Protein AF-A0A5S6QR54-F1 (afdb_monomer)

Organism: Trichuris muris (NCBI:txid70415)

Secondary structure (DSSP, 8-state):
---GGGG---EEE--TT-TTS-EEEEETTEEEEES---------------------S--HHHHHHHHHHHHHHHS----TTTT-PPPHHHHHHHHHHHHH-EE-SSSEEE---BSSSS--BPP-HHHHHHHHHHHHHHHHHSHHHHHHHHHHHHHHHHTTSEEEPPHHHHH-PPTBS--B--EEEEEETTEEEEEEEEE-TT--BTTB-HHHHB------PPPHHHHHHHHHHSS-------TTHHHHSEEPGGGGGGGEEEE--TT--SPPEEEEE-BPPTT-TTHHHHHHHHHHHHHHTS-TTHHHHHHHHHHHHHHHHHS---------TTSHHHHHHHHHHHHHHHHHHTBPPPP-

Nearest PDB structures (foldseek):
  7dbn-assembly2_C  TM=5.854E-01  e=1.310E-06  Human immunodeficiency virus 1
  7sr6-assembly1_A  TM=5.544E-01  e=6.681E-06  Homo sapiens
  6kdj-assembly2_C  TM=5.695E-01  e=8.432E-06  Human immunodeficiency virus 1
  7p15-assembly1_A  TM=6.088E-01  e=5.120E-05  Human immunodeficiency virus type 1 BH10
  8stt-assembly1_A  TM=5.561E-01  e=1.029E-04  Human immunodeficiency virus type 1 BH10

Mean predicted aligned error: 16.12 Å

pLDDT: mean 73.64, std 22.91, range [25.19, 97.94]

Structure (mmCIF, N/CA/C/O backbone):
data_AF-A0A5S6QR54-F1
#
_entry.id   AF-A0A5S6QR54-F1
#
loop_
_atom_site.group_PDB
_atom_site.id
_atom_site.type_symbol
_atom_site.label_atom_id
_atom_site.label_alt_id
_atom_site.label_comp_id
_atom_site.label_asym_id
_atom_site.label_entity_id
_atom_site.label_seq_id
_atom_site.pdbx_PDB_ins_code
_atom_site.Cartn_x
_atom_site.Cartn_y
_atom_site.Cartn_z
_atom_site.occupancy
_atom_site.B_iso_or_equiv
_atom_site.auth_seq_id
_atom_site.auth_comp_id
_atom_site.auth_asym_id
_atom_site.auth_atom_id
_atom_site.pdbx_PDB_model_num
ATOM 1 N N . MET A 1 1 ? 27.984 4.929 -46.258 1.00 44.59 1 MET A N 1
ATOM 2 C CA . MET A 1 1 ? 27.347 5.350 -47.524 1.00 44.59 1 MET A CA 1
ATOM 3 C C . MET A 1 1 ? 26.796 6.748 -47.331 1.00 44.59 1 MET A C 1
ATOM 5 O O . MET A 1 1 ? 25.862 6.910 -46.558 1.00 44.59 1 MET A O 1
ATOM 9 N N . ASP A 1 2 ? 27.411 7.745 -47.958 1.00 47.16 2 ASP A N 1
ATOM 10 C CA . ASP A 1 2 ? 26.950 9.131 -47.888 1.00 47.16 2 ASP A CA 1
ATOM 11 C C . ASP A 1 2 ? 25.888 9.322 -48.978 1.00 47.16 2 ASP A C 1
ATOM 13 O O . ASP A 1 2 ? 26.200 9.201 -50.162 1.00 47.16 2 ASP A O 1
ATOM 17 N N . TYR A 1 3 ? 24.617 9.481 -48.601 1.00 63.03 3 TYR A N 1
ATOM 18 C CA . TYR A 1 3 ? 23.517 9.625 -49.560 1.00 63.03 3 TYR A CA 1
ATOM 19 C C . TYR A 1 3 ? 23.396 11.108 -49.930 1.00 63.03 3 TYR A C 1
ATOM 21 O O . TYR A 1 3 ? 22.927 11.888 -49.103 1.00 63.03 3 TYR A O 1
ATOM 29 N N . PRO A 1 4 ? 23.786 11.552 -51.139 1.00 69.31 4 PRO A N 1
ATOM 30 C CA . PRO A 1 4 ? 23.924 12.983 -51.430 1.00 69.31 4 PRO A CA 1
ATOM 31 C C . PRO A 1 4 ? 22.610 13.757 -51.287 1.00 69.31 4 PRO A C 1
ATOM 33 O O . PRO A 1 4 ? 22.609 14.926 -50.911 1.00 69.31 4 PRO A O 1
ATOM 36 N N . ALA A 1 5 ? 21.476 13.091 -51.523 1.00 70.00 5 ALA A N 1
ATOM 37 C CA . ALA A 1 5 ? 20.164 13.704 -51.364 1.00 70.00 5 ALA A CA 1
ATOM 38 C C . ALA A 1 5 ? 19.773 13.928 -49.890 1.00 70.00 5 ALA A C 1
ATOM 40 O O . ALA A 1 5 ? 18.931 14.779 -49.627 1.00 70.00 5 ALA A O 1
ATOM 41 N N . ALA A 1 6 ? 20.400 13.235 -48.929 1.00 60.47 6 ALA A N 1
ATOM 42 C CA . ALA A 1 6 ? 20.209 13.478 -47.495 1.00 60.47 6 ALA A CA 1
ATOM 43 C C . ALA A 1 6 ? 20.776 14.841 -47.056 1.00 60.47 6 ALA A C 1
ATOM 45 O O . ALA A 1 6 ? 20.267 15.442 -46.113 1.00 60.47 6 ALA A O 1
ATOM 46 N N . HIS A 1 7 ? 21.782 15.345 -47.779 1.00 63.91 7 HIS A N 1
ATOM 47 C CA . HIS A 1 7 ? 22.424 16.643 -47.541 1.00 63.91 7 HIS A CA 1
ATOM 48 C C . HIS A 1 7 ? 21.893 17.749 -48.457 1.00 63.91 7 HIS A C 1
ATOM 50 O O . HIS A 1 7 ? 22.466 18.838 -48.515 1.00 63.91 7 HIS A O 1
ATOM 56 N N . ALA A 1 8 ? 20.809 17.483 -49.195 1.00 79.31 8 ALA A N 1
ATOM 57 C CA . ALA A 1 8 ? 20.189 18.477 -50.054 1.00 79.31 8 ALA A CA 1
ATOM 58 C C . ALA A 1 8 ? 19.693 19.661 -49.214 1.00 79.31 8 ALA A C 1
ATOM 60 O O . ALA A 1 8 ? 18.915 19.502 -48.273 1.00 79.31 8 ALA A O 1
ATOM 61 N N . VAL A 1 9 ? 20.142 20.859 -49.575 1.00 81.25 9 VAL A N 1
ATOM 62 C CA . VAL A 1 9 ? 19.702 22.104 -48.951 1.00 81.25 9 VAL A CA 1
ATOM 63 C C . VAL A 1 9 ? 18.529 22.654 -49.751 1.00 81.25 9 VAL A C 1
ATOM 65 O O . VAL A 1 9 ? 18.707 23.108 -50.878 1.00 81.25 9 VAL A O 1
ATOM 68 N N . PHE A 1 10 ? 17.332 22.605 -49.174 1.00 84.00 10 PHE A N 1
ATOM 69 C CA . PHE A 1 10 ? 16.113 23.139 -49.787 1.00 84.00 10 PHE A CA 1
ATOM 70 C C . PHE A 1 10 ? 15.956 24.641 -49.563 1.00 84.00 10 PHE A C 1
ATOM 72 O O . PHE A 1 10 ? 15.509 25.357 -50.453 1.00 84.00 10 PHE A O 1
ATOM 79 N N . GLU A 1 11 ? 16.333 25.130 -48.384 1.00 84.44 11 GLU A N 1
ATOM 80 C CA . GLU A 1 11 ? 16.244 26.546 -48.031 1.00 84.44 11 GLU A CA 1
ATOM 81 C C . GLU A 1 11 ? 17.371 26.905 -47.058 1.00 84.44 11 GLU A C 1
ATOM 83 O O . GLU A 1 11 ? 17.774 26.086 -46.234 1.00 84.44 11 GLU A O 1
ATOM 88 N N . SER A 1 12 ? 17.887 28.131 -47.132 1.00 82.31 12 SER A N 1
ATOM 89 C CA . SER A 1 12 ? 18.864 28.654 -46.175 1.00 82.31 12 SER A CA 1
ATOM 90 C C . SER A 1 12 ? 18.432 30.040 -45.719 1.00 82.31 12 SER A C 1
ATOM 92 O O . SER A 1 12 ? 18.217 30.926 -46.543 1.00 82.31 12 SER A O 1
ATOM 94 N N . LYS A 1 13 ? 18.352 30.243 -44.402 1.00 80.31 13 LYS A N 1
ATOM 95 C CA . LYS A 1 13 ? 18.069 31.533 -43.766 1.00 80.31 13 LYS A CA 1
ATOM 96 C C . LYS A 1 13 ? 19.255 31.960 -42.917 1.00 80.31 13 LYS A C 1
ATOM 98 O O . LYS A 1 13 ? 19.728 31.209 -42.067 1.00 80.31 13 LYS A O 1
ATOM 103 N N . SER A 1 14 ? 19.717 33.181 -43.132 1.00 77.56 14 SER A N 1
ATOM 104 C CA . SER A 1 14 ? 20.786 33.808 -42.359 1.00 77.56 14 SER A CA 1
ATOM 105 C C . SER A 1 14 ? 20.482 35.285 -42.170 1.00 77.56 14 SER A C 1
ATOM 107 O O . SER A 1 14 ? 19.850 35.893 -43.035 1.00 77.56 14 SER A O 1
ATOM 109 N N . GLU A 1 15 ? 20.941 35.878 -41.070 1.00 67.44 15 GLU A N 1
ATOM 110 C CA . GLU A 1 15 ? 20.929 37.334 -40.943 1.00 67.44 15 GLU A CA 1
ATOM 111 C C . GLU A 1 15 ? 21.950 37.932 -41.919 1.00 67.44 15 GLU A C 1
ATOM 113 O O . GLU A 1 15 ? 23.131 37.594 -41.909 1.00 67.44 15 GLU A O 1
ATOM 118 N N . TRP A 1 16 ? 21.475 38.809 -42.803 1.00 55.75 16 TRP A N 1
ATOM 119 C CA . TRP A 1 16 ? 22.186 39.316 -43.984 1.00 55.75 16 TRP A CA 1
ATOM 120 C C . TRP A 1 16 ? 23.374 40.254 -43.694 1.00 55.75 16 TRP A C 1
ATOM 122 O O . TRP A 1 16 ? 23.869 40.897 -44.616 1.00 55.75 16 TRP A O 1
ATOM 132 N N . GLN A 1 17 ? 23.832 40.367 -42.444 1.00 57.03 17 GLN A N 1
ATOM 133 C CA . GLN A 1 17 ? 24.804 41.393 -42.041 1.00 57.03 17 GLN A CA 1
ATOM 134 C C . GLN A 1 17 ? 26.160 40.863 -41.555 1.00 57.03 17 GLN A C 1
ATOM 136 O O . GLN A 1 17 ? 27.105 41.645 -41.513 1.00 57.03 17 GLN A O 1
ATOM 141 N N . ASP A 1 18 ? 26.316 39.568 -41.258 1.00 58.62 18 ASP A N 1
ATOM 142 C CA . ASP A 1 18 ? 27.606 39.038 -40.794 1.00 58.62 18 ASP A CA 1
ATOM 143 C C . ASP A 1 18 ? 27.898 37.644 -41.371 1.00 58.62 18 ASP A C 1
ATOM 145 O O . ASP A 1 18 ? 27.177 36.677 -41.113 1.00 58.62 18 ASP A O 1
ATOM 149 N N . GLY A 1 19 ? 28.984 37.518 -42.143 1.00 59.81 19 GLY A N 1
ATOM 150 C CA . GLY A 1 19 ? 29.406 36.270 -42.797 1.00 59.81 19 GLY A CA 1
ATOM 151 C C . GLY A 1 19 ? 29.827 35.156 -41.828 1.00 59.81 19 GLY A C 1
ATOM 152 O O . GLY A 1 19 ? 30.115 34.040 -42.262 1.00 59.81 19 GLY A O 1
ATOM 153 N N . ARG A 1 20 ? 29.868 35.444 -40.520 1.00 63.03 20 ARG A N 1
ATOM 154 C CA . ARG A 1 20 ? 30.145 34.483 -39.440 1.00 63.03 20 ARG A CA 1
ATOM 155 C C . ARG A 1 20 ? 28.931 34.160 -38.565 1.00 63.03 20 ARG A C 1
ATOM 157 O O . ARG A 1 20 ? 29.093 33.487 -37.550 1.00 63.03 20 ARG A O 1
ATOM 164 N N . SER A 1 21 ? 27.735 34.611 -38.934 1.00 63.19 21 SER A N 1
ATOM 165 C CA . SER A 1 21 ? 26.511 34.304 -38.190 1.00 63.19 21 SER A CA 1
ATOM 166 C C . SER A 1 21 ? 26.037 32.856 -38.426 1.00 63.19 21 SER A C 1
ATOM 168 O O . SER A 1 21 ? 26.239 32.298 -39.513 1.00 63.19 21 SER A O 1
ATOM 170 N N . PRO A 1 22 ? 25.431 32.198 -37.417 1.00 74.56 22 PRO A N 1
ATOM 171 C CA . PRO A 1 22 ? 24.806 30.895 -37.601 1.00 74.56 22 PRO A CA 1
ATOM 172 C C . PRO A 1 22 ? 23.650 30.981 -38.601 1.00 74.56 22 PRO A C 1
ATOM 174 O O . PRO A 1 22 ? 22.862 31.925 -38.591 1.00 74.56 22 PRO A O 1
ATOM 177 N N . ARG A 1 23 ? 23.546 29.974 -39.470 1.00 75.25 23 ARG A N 1
ATOM 178 C CA . ARG A 1 23 ? 22.551 29.903 -40.543 1.00 75.25 23 ARG A CA 1
ATOM 179 C C . ARG A 1 23 ? 21.633 28.714 -40.324 1.00 75.25 23 ARG A C 1
ATOM 181 O O . ARG A 1 23 ? 22.097 27.637 -39.967 1.00 75.25 23 ARG A O 1
ATOM 188 N N . ALA A 1 24 ? 20.341 28.893 -40.547 1.00 79.62 24 ALA A N 1
ATOM 189 C CA . ALA A 1 24 ? 19.380 27.800 -40.551 1.00 79.62 24 ALA A CA 1
ATOM 190 C C . ALA A 1 24 ? 19.263 27.232 -41.970 1.00 79.62 24 ALA A C 1
ATOM 192 O O . ALA A 1 24 ? 19.083 27.981 -42.925 1.00 79.62 24 ALA A O 1
ATOM 193 N N . ILE A 1 25 ? 19.358 25.916 -42.102 1.00 84.81 25 ILE A N 1
ATOM 194 C CA . ILE A 1 25 ? 19.361 25.170 -43.356 1.00 84.81 25 ILE A CA 1
ATOM 195 C C . ILE A 1 25 ? 18.227 24.145 -43.297 1.00 84.81 25 ILE A C 1
ATOM 197 O O . ILE A 1 25 ? 18.160 23.345 -42.367 1.00 84.81 25 ILE A O 1
ATOM 201 N N . LEU A 1 26 ? 17.329 24.168 -44.274 1.00 76.00 26 LEU A N 1
ATOM 202 C CA . LEU A 1 26 ? 16.260 23.189 -44.434 1.00 76.00 26 LEU A CA 1
ATOM 203 C C . LEU A 1 26 ? 16.756 22.013 -45.279 1.00 76.00 26 LEU A C 1
ATOM 205 O O . LEU A 1 26 ? 17.215 22.207 -46.402 1.00 76.00 26 LEU A O 1
ATOM 209 N N . THR A 1 27 ? 16.620 20.804 -44.744 1.00 82.94 27 THR A N 1
ATOM 210 C CA . THR A 1 27 ? 16.979 19.527 -45.387 1.00 82.94 27 THR A CA 1
ATOM 211 C C . THR A 1 27 ? 15.734 18.631 -45.510 1.00 82.94 27 THR A C 1
ATOM 213 O O . THR A 1 27 ? 14.699 18.970 -44.921 1.00 82.94 27 THR A O 1
ATOM 216 N N . PRO A 1 28 ? 15.787 17.464 -46.188 1.00 75.19 28 PRO A N 1
ATOM 217 C CA . PRO A 1 28 ? 14.683 16.493 -46.181 1.00 75.19 28 PRO A CA 1
ATOM 218 C C . PRO A 1 28 ? 14.238 16.044 -44.782 1.00 75.19 28 PRO A C 1
ATOM 220 O O . PRO A 1 28 ? 13.105 15.600 -44.615 1.00 75.19 28 PRO A O 1
ATOM 223 N N . PHE A 1 29 ? 15.106 16.189 -43.776 1.00 72.94 29 PHE A N 1
ATOM 224 C CA . PHE A 1 29 ? 14.836 15.843 -42.379 1.00 72.94 29 PHE A CA 1
ATOM 225 C C . PHE A 1 29 ? 14.395 17.043 -41.522 1.00 72.94 29 PHE A C 1
ATOM 227 O O . PHE A 1 29 ? 14.170 16.893 -40.323 1.00 72.94 29 PHE A O 1
ATOM 234 N N . GLY A 1 30 ? 14.246 18.232 -42.119 1.00 73.62 30 GLY A N 1
ATOM 235 C CA . GLY A 1 30 ? 13.815 19.457 -41.443 1.00 73.62 30 GLY A CA 1
ATOM 236 C C . GLY A 1 30 ? 14.917 20.510 -41.282 1.00 73.62 30 GLY A C 1
ATOM 237 O O . GLY A 1 30 ? 15.968 20.453 -41.926 1.00 73.62 30 GLY A O 1
ATOM 238 N N . TRP A 1 31 ? 14.639 21.519 -40.451 1.00 78.94 31 TRP A N 1
ATOM 239 C CA . TRP A 1 31 ? 15.525 22.664 -40.210 1.00 78.94 31 TRP A CA 1
ATOM 240 C C . TRP A 1 31 ? 16.689 22.307 -39.275 1.00 78.94 31 TRP A C 1
ATOM 242 O O . TRP A 1 31 ? 16.473 21.801 -38.178 1.00 78.94 31 TRP A O 1
ATOM 252 N N . SER A 1 32 ? 17.912 22.641 -39.687 1.00 69.31 32 SER A N 1
ATOM 253 C CA . SER A 1 32 ? 19.164 22.462 -38.940 1.00 69.31 32 SER A CA 1
ATOM 254 C C . SER A 1 32 ? 19.935 23.780 -38.866 1.00 69.31 32 SER A C 1
ATOM 256 O O . SER A 1 32 ? 19.999 24.505 -39.852 1.00 69.31 32 SER A O 1
ATOM 258 N N . ILE A 1 33 ? 20.532 24.118 -37.720 1.00 73.94 33 ILE A N 1
ATOM 259 C CA . ILE A 1 33 ? 21.312 25.359 -37.558 1.00 73.94 33 ILE A CA 1
ATOM 260 C C . ILE A 1 33 ? 22.803 25.038 -37.655 1.00 73.94 33 ILE A C 1
ATOM 262 O O . ILE A 1 33 ? 23.313 24.207 -36.909 1.00 73.94 33 ILE A O 1
ATOM 266 N N . VAL A 1 34 ? 23.505 25.718 -38.559 1.00 74.56 34 VAL A N 1
ATOM 267 C CA . VAL A 1 34 ? 24.920 25.507 -38.860 1.00 74.56 34 VAL A CA 1
ATOM 268 C C . VAL A 1 34 ? 25.653 26.843 -38.838 1.00 74.56 34 VAL A C 1
ATOM 270 O O . VAL A 1 34 ? 25.334 27.762 -39.590 1.00 74.56 34 VAL A O 1
ATOM 273 N N . GLY A 1 35 ? 26.676 26.952 -37.997 1.00 73.56 35 GLY A N 1
ATOM 274 C CA . GLY A 1 35 ? 27.614 28.065 -38.042 1.00 73.56 35 GLY A CA 1
ATOM 275 C C . GLY A 1 35 ? 28.395 28.264 -36.747 1.00 73.56 35 GLY A C 1
ATOM 276 O O . GLY A 1 35 ? 28.238 27.493 -35.797 1.00 73.56 35 GLY A O 1
ATOM 277 N N . PRO A 1 36 ? 29.273 29.276 -36.717 1.00 65.00 36 PRO A N 1
ATOM 278 C CA . PRO A 1 36 ? 30.122 29.559 -35.571 1.00 65.00 36 PRO A CA 1
ATOM 279 C C . PRO A 1 36 ? 29.281 29.978 -34.361 1.00 65.00 36 PRO A C 1
ATOM 281 O O . PRO A 1 36 ? 28.496 30.922 -34.430 1.00 65.00 36 PRO A O 1
ATOM 284 N N . LEU A 1 37 ? 29.471 29.309 -33.225 1.00 56.66 37 LEU A N 1
ATOM 285 C CA . LEU A 1 37 ? 28.966 29.796 -31.944 1.00 56.66 37 LEU A CA 1
ATOM 286 C C . LEU A 1 37 ? 29.924 30.882 -31.442 1.00 56.66 37 LEU A C 1
ATOM 288 O O . LEU A 1 37 ? 31.074 30.591 -31.108 1.00 56.66 37 LEU A O 1
ATOM 292 N N . SER A 1 38 ? 29.469 32.133 -31.377 1.00 54.88 38 SER A N 1
ATOM 293 C CA . SER A 1 38 ? 30.226 33.208 -30.727 1.00 54.88 38 SER A CA 1
ATOM 294 C C . SER A 1 38 ? 30.257 32.969 -29.219 1.00 54.88 38 SER A C 1
ATOM 296 O O . SER A 1 38 ? 29.391 33.452 -28.497 1.00 54.88 38 SER A O 1
ATOM 298 N N . TYR A 1 39 ? 31.241 32.218 -28.719 1.00 54.97 39 TYR A N 1
ATOM 299 C CA . TYR A 1 39 ? 31.477 32.147 -27.279 1.00 54.97 39 TYR A CA 1
ATOM 300 C C . TYR A 1 39 ? 32.960 32.002 -26.916 1.00 54.97 39 TYR A C 1
ATOM 302 O O . TYR A 1 39 ? 33.611 31.005 -27.228 1.00 54.97 39 TYR A O 1
ATOM 310 N N . LYS A 1 40 ? 33.484 33.009 -26.200 1.00 49.97 40 LYS A N 1
ATOM 311 C CA . LYS A 1 40 ? 34.746 32.941 -25.447 1.00 49.97 40 LYS A CA 1
ATOM 312 C C . LYS A 1 40 ? 34.490 32.114 -24.185 1.00 49.97 40 LYS A C 1
ATOM 314 O O . LYS A 1 40 ? 33.689 32.525 -23.349 1.00 49.97 40 LYS A O 1
ATOM 319 N N . TRP A 1 41 ? 35.145 30.965 -24.029 1.00 50.44 41 TRP A N 1
ATOM 320 C CA . TRP A 1 41 ? 34.907 30.065 -22.896 1.00 50.44 41 TRP A CA 1
ATOM 321 C C . TRP A 1 41 ? 36.171 29.849 -22.059 1.00 50.44 41 TRP A C 1
ATOM 323 O O . TRP A 1 41 ? 37.051 29.076 -22.426 1.00 50.44 41 TRP A O 1
ATOM 333 N N . ASN A 1 42 ? 36.216 30.494 -20.892 1.00 46.12 42 ASN A N 1
ATOM 334 C CA . ASN A 1 42 ? 37.014 30.043 -19.756 1.00 46.12 42 ASN A CA 1
ATOM 335 C C . ASN A 1 42 ? 36.147 29.093 -18.918 1.00 46.12 42 ASN A C 1
ATOM 337 O O . ASN A 1 42 ? 35.414 29.557 -18.047 1.00 46.12 42 ASN A O 1
ATOM 341 N N . ARG A 1 43 ? 36.210 27.780 -19.184 1.00 44.88 43 ARG A N 1
ATOM 342 C CA . ARG A 1 43 ? 35.939 26.707 -18.204 1.00 44.88 43 ARG A CA 1
ATOM 343 C C . ARG A 1 43 ? 36.278 25.322 -18.765 1.00 44.88 43 ARG A C 1
ATOM 345 O O . ARG A 1 43 ? 35.940 24.957 -19.883 1.00 44.88 43 ARG A O 1
ATOM 352 N N . THR A 1 44 ? 36.932 24.515 -17.955 1.00 52.38 44 THR A N 1
ATOM 353 C CA . THR A 1 44 ? 37.228 23.109 -18.214 1.00 52.38 44 THR A CA 1
ATOM 354 C C . THR A 1 44 ? 35.975 22.259 -17.984 1.00 52.38 44 THR A C 1
ATOM 356 O O . THR A 1 44 ? 35.558 22.040 -16.852 1.00 52.38 44 THR A O 1
ATOM 359 N N . GLN A 1 45 ? 35.360 21.765 -19.058 1.00 47.25 45 GLN A N 1
ATOM 360 C CA . GLN A 1 45 ? 34.554 20.541 -19.015 1.00 47.25 45 GLN A CA 1
ATOM 361 C C . GLN A 1 45 ? 35.023 19.611 -20.141 1.00 47.25 45 GLN A C 1
ATOM 363 O O . GLN A 1 45 ? 35.378 20.107 -21.216 1.00 47.25 45 GLN A O 1
ATOM 368 N N . PRO A 1 46 ? 35.071 18.287 -19.908 1.00 44.00 46 PRO A N 1
ATOM 369 C CA . PRO A 1 46 ? 35.504 17.339 -20.921 1.00 44.00 46 PRO A CA 1
ATOM 370 C C . PRO A 1 46 ? 34.479 17.314 -22.057 1.00 44.00 46 PRO A C 1
ATOM 372 O O . PRO A 1 46 ? 33.283 17.132 -21.839 1.00 44.00 46 PRO A O 1
ATOM 375 N N . ARG A 1 47 ? 34.952 17.528 -23.286 1.00 41.38 47 ARG A N 1
ATOM 376 C CA . ARG A 1 47 ? 34.140 17.354 -24.490 1.00 41.38 47 ARG A CA 1
ATOM 377 C C . ARG A 1 47 ? 34.050 15.863 -24.791 1.00 41.38 47 ARG A C 1
ATOM 379 O O . ARG A 1 47 ? 35.077 15.226 -25.007 1.00 41.38 47 ARG A O 1
ATOM 386 N N . HIS A 1 48 ? 32.837 15.326 -24.846 1.00 41.88 48 HIS A N 1
ATOM 387 C CA . HIS A 1 48 ? 32.601 14.028 -25.466 1.00 41.88 48 HIS A CA 1
ATOM 388 C C . HIS A 1 48 ? 32.567 14.223 -26.986 1.00 41.88 48 HIS A C 1
ATOM 390 O O . HIS A 1 48 ? 31.612 14.771 -27.528 1.00 41.88 48 HIS A O 1
ATOM 396 N N . CYS A 1 49 ? 33.637 13.817 -27.667 1.00 32.38 49 CYS A N 1
ATOM 397 C CA . CYS A 1 49 ? 33.641 13.642 -29.116 1.00 32.38 49 CYS A CA 1
ATOM 398 C C . CYS A 1 49 ? 33.408 12.158 -29.403 1.00 32.38 49 CYS A C 1
ATOM 400 O O . CYS A 1 49 ? 34.273 11.337 -29.102 1.00 32.38 49 CYS A O 1
ATOM 402 N N . TYR A 1 50 ? 32.263 11.810 -29.985 1.00 39.06 50 TYR A N 1
ATOM 403 C CA . TYR A 1 50 ? 32.008 10.449 -30.449 1.00 39.06 50 TYR A CA 1
ATOM 404 C C . TYR A 1 50 ? 32.518 10.321 -31.885 1.00 39.06 50 TYR A C 1
ATOM 406 O O . TYR A 1 50 ? 31.977 10.926 -32.808 1.00 39.06 50 TYR A O 1
ATOM 414 N N . ARG A 1 51 ? 33.609 9.571 -32.071 1.00 37.59 51 ARG A N 1
ATOM 415 C CA . ARG A 1 51 ? 34.107 9.176 -33.391 1.00 37.59 51 ARG A CA 1
ATOM 416 C C . ARG A 1 51 ? 33.511 7.812 -33.722 1.00 37.59 51 ARG A C 1
ATOM 418 O O . ARG A 1 51 ? 33.928 6.816 -33.144 1.00 37.59 51 ARG A O 1
ATOM 425 N N . LEU A 1 52 ? 32.575 7.769 -34.663 1.00 36.66 52 LEU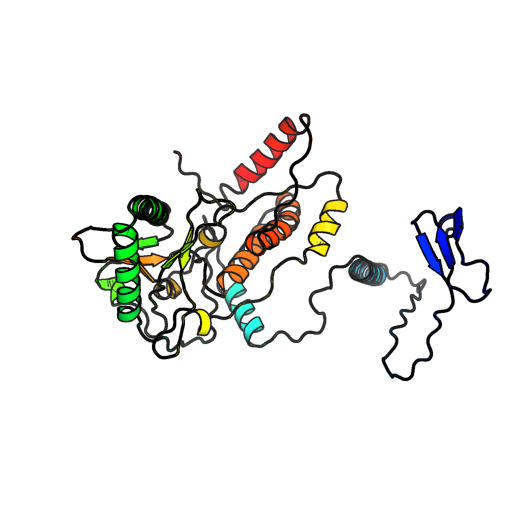 A N 1
ATOM 426 C CA . LEU A 1 52 ? 32.156 6.521 -35.299 1.00 36.66 52 LEU A CA 1
ATOM 427 C C . LEU A 1 52 ? 33.213 6.142 -36.339 1.00 36.66 52 LEU A C 1
ATOM 429 O O . LEU A 1 52 ? 33.323 6.770 -37.391 1.00 36.66 52 LEU A O 1
ATOM 433 N N . ALA A 1 53 ? 34.042 5.158 -36.001 1.00 41.34 53 ALA A N 1
ATOM 434 C CA . ALA A 1 53 ? 34.868 4.447 -36.963 1.00 41.34 53 ALA A CA 1
ATOM 435 C C . ALA A 1 53 ? 34.115 3.172 -37.348 1.00 41.34 53 ALA A C 1
ATOM 437 O O . ALA A 1 53 ? 33.850 2.332 -36.492 1.00 41.34 53 ALA A O 1
ATOM 438 N N . ILE A 1 54 ? 33.742 3.056 -38.619 1.00 41.03 54 ILE A N 1
ATOM 439 C CA . ILE A 1 54 ? 33.227 1.807 -39.175 1.00 41.03 54 ILE A CA 1
ATOM 440 C C . ILE A 1 54 ? 34.468 0.964 -39.466 1.00 41.03 54 ILE A C 1
ATOM 442 O O . ILE A 1 54 ? 35.255 1.319 -40.342 1.00 41.03 54 ILE A O 1
ATOM 446 N N . ASN A 1 55 ? 34.699 -0.084 -38.677 1.00 44.88 55 ASN A N 1
ATOM 447 C CA . ASN A 1 55 ? 35.654 -1.115 -39.063 1.00 44.88 55 ASN A CA 1
ATOM 448 C C . ASN A 1 55 ? 34.946 -2.016 -40.080 1.00 44.88 55 ASN A C 1
ATOM 450 O O . ASN A 1 55 ? 33.947 -2.636 -39.737 1.00 44.88 55 ASN A O 1
ATOM 454 N N . ASP A 1 56 ? 35.489 -2.128 -41.293 1.00 47.25 56 ASP A N 1
ATOM 455 C CA . ASP A 1 56 ? 35.052 -3.080 -42.336 1.00 47.25 56 ASP A CA 1
ATOM 456 C C . ASP A 1 56 ? 35.342 -4.557 -41.969 1.00 47.25 56 ASP A C 1
ATOM 458 O O . ASP A 1 56 ? 35.389 -5.434 -42.829 1.00 47.25 56 ASP A O 1
ATOM 462 N N . SER A 1 57 ? 35.578 -4.860 -40.691 1.00 53.75 57 SER A N 1
ATOM 463 C CA . SER A 1 57 ? 35.705 -6.231 -40.212 1.00 53.75 57 SER A CA 1
ATOM 464 C C . SER A 1 57 ? 34.322 -6.761 -39.853 1.00 53.75 57 SER A C 1
ATOM 466 O O . SER A 1 57 ? 33.650 -6.186 -39.000 1.00 53.75 57 SER A O 1
ATOM 468 N N . ASP A 1 58 ? 33.966 -7.853 -40.520 1.00 54.19 58 ASP A N 1
ATOM 469 C CA . ASP A 1 58 ? 32.721 -8.632 -40.570 1.00 54.19 58 ASP A CA 1
ATOM 470 C C . ASP A 1 58 ? 32.197 -9.140 -39.200 1.00 54.19 58 ASP A C 1
ATOM 472 O O . ASP A 1 58 ? 31.896 -10.317 -39.018 1.00 54.19 58 ASP A O 1
ATOM 476 N N . ASP A 1 59 ? 32.116 -8.267 -38.193 1.00 54.16 59 ASP A N 1
ATOM 477 C CA . ASP A 1 59 ? 31.706 -8.598 -36.826 1.00 54.16 59 ASP A CA 1
ATOM 478 C C . ASP A 1 59 ? 30.290 -8.055 -36.569 1.00 54.16 59 ASP A C 1
ATOM 480 O O . ASP A 1 59 ? 30.056 -7.024 -35.924 1.00 54.16 59 ASP A O 1
ATOM 484 N N . SER A 1 60 ? 29.323 -8.742 -37.185 1.00 60.25 60 SER A N 1
ATOM 485 C CA . SER A 1 60 ? 27.906 -8.354 -37.239 1.00 60.25 60 SER A CA 1
ATOM 486 C C . SER A 1 60 ? 27.278 -8.178 -35.852 1.00 60.25 60 SER A C 1
ATOM 488 O O . SER A 1 60 ? 26.461 -7.285 -35.667 1.00 60.25 60 SER A O 1
ATOM 490 N N . LEU A 1 61 ? 27.691 -8.974 -34.859 1.00 56.38 61 LEU A N 1
ATOM 491 C CA . LEU A 1 61 ? 27.133 -8.943 -33.500 1.00 56.38 61 LEU A CA 1
ATOM 492 C C . LEU A 1 61 ? 27.573 -7.715 -32.700 1.00 56.38 61 LEU A C 1
ATOM 494 O O . LEU A 1 61 ? 26.764 -7.115 -31.998 1.00 56.38 61 LEU A O 1
ATOM 498 N N . VAL A 1 62 ? 28.847 -7.329 -32.800 1.00 59.41 62 VAL A N 1
ATOM 499 C CA . VAL A 1 62 ? 29.373 -6.147 -32.097 1.00 59.41 62 VAL A CA 1
ATOM 500 C C . VAL A 1 62 ? 28.821 -4.878 -32.732 1.00 59.41 62 VAL A C 1
ATOM 502 O O . VAL A 1 62 ? 28.479 -3.931 -32.027 1.00 59.41 62 VAL A O 1
ATOM 505 N N . THR A 1 63 ? 28.674 -4.882 -34.055 1.00 58.09 63 THR A N 1
ATOM 506 C CA . THR A 1 63 ? 28.136 -3.749 -34.805 1.00 58.09 63 THR A CA 1
ATOM 507 C C . THR A 1 63 ? 26.630 -3.605 -34.591 1.00 58.09 63 THR A C 1
ATOM 509 O O . THR A 1 63 ? 26.176 -2.485 -34.384 1.00 58.09 63 THR A O 1
ATOM 512 N N . GLU A 1 64 ? 25.860 -4.701 -34.534 1.00 59.34 64 GLU A N 1
ATOM 513 C CA . GLU A 1 64 ? 24.458 -4.675 -34.084 1.00 59.34 64 GLU A CA 1
ATOM 514 C C . GLU A 1 64 ? 24.341 -4.180 -32.645 1.00 59.34 64 GLU A C 1
ATOM 516 O O . GLU A 1 64 ? 23.549 -3.285 -32.398 1.00 59.34 64 GLU A O 1
ATOM 521 N N . LEU A 1 65 ? 25.167 -4.658 -31.708 1.00 62.44 65 LEU A N 1
ATOM 522 C CA . LEU A 1 65 ? 25.173 -4.164 -30.325 1.00 62.44 65 LEU A CA 1
ATOM 523 C C . LEU A 1 65 ? 25.518 -2.674 -30.228 1.00 62.44 65 LEU A C 1
ATOM 525 O O . LEU A 1 65 ? 24.951 -1.970 -29.394 1.00 62.44 65 LEU A O 1
ATOM 529 N N . MET A 1 66 ? 26.444 -2.184 -31.053 1.00 55.78 66 MET A N 1
ATOM 530 C CA . MET A 1 66 ? 26.827 -0.771 -31.098 1.00 55.78 66 MET A CA 1
ATOM 531 C C . MET A 1 66 ? 25.769 0.091 -31.782 1.00 55.78 66 MET A C 1
ATOM 533 O O . MET A 1 66 ? 25.528 1.199 -31.321 1.00 55.78 66 MET A O 1
ATOM 537 N N . LEU A 1 67 ? 25.121 -0.400 -32.841 1.00 58.31 67 LEU A N 1
ATOM 538 C CA . LEU A 1 67 ? 23.990 0.265 -33.490 1.00 58.31 67 LEU A CA 1
ATOM 539 C C . LEU A 1 67 ? 22.773 0.273 -32.575 1.00 58.31 67 LEU A C 1
ATOM 541 O O . LEU A 1 67 ? 22.144 1.311 -32.427 1.00 58.31 67 LEU A O 1
ATOM 545 N N . ASP A 1 68 ? 22.491 -0.831 -31.891 1.00 56.38 68 ASP A N 1
ATOM 546 C CA . ASP A 1 68 ? 21.481 -0.899 -30.849 1.00 56.38 68 ASP A CA 1
ATOM 547 C C . ASP A 1 68 ? 21.834 0.057 -29.727 1.00 56.38 68 ASP A C 1
ATOM 549 O O . ASP A 1 68 ? 20.965 0.804 -29.323 1.00 56.38 68 ASP A O 1
ATOM 553 N N . GLN A 1 69 ? 23.072 0.116 -29.229 1.00 53.91 69 GLN A N 1
ATOM 554 C CA . GLN A 1 69 ? 23.473 1.116 -28.232 1.00 53.91 69 GLN A CA 1
ATOM 555 C C . GLN A 1 69 ? 23.362 2.548 -28.754 1.00 53.91 69 GLN A C 1
ATOM 557 O O . GLN A 1 69 ? 22.978 3.421 -27.985 1.00 53.91 69 GLN A O 1
ATOM 562 N N . PHE A 1 70 ? 23.666 2.779 -30.031 1.00 54.50 70 PHE A N 1
ATOM 563 C CA . PHE A 1 70 ? 23.644 4.083 -30.685 1.00 54.50 70 PHE A CA 1
ATOM 564 C C . PHE A 1 70 ? 22.217 4.573 -30.930 1.00 54.50 70 PHE A C 1
ATOM 566 O O . PHE A 1 70 ? 21.870 5.672 -30.527 1.00 54.50 70 PHE A O 1
ATOM 573 N N . PHE A 1 71 ? 21.329 3.757 -31.494 1.00 50.78 71 PHE A N 1
ATOM 574 C CA . PHE A 1 71 ? 19.901 4.063 -31.556 1.00 50.78 71 PHE A CA 1
ATOM 575 C C . PHE A 1 71 ? 19.300 4.080 -30.151 1.00 50.78 71 PHE A C 1
ATOM 577 O O . PHE A 1 71 ? 18.486 4.949 -29.853 1.00 50.78 71 PHE A O 1
ATOM 584 N N . ASN A 1 72 ? 19.781 3.222 -29.246 1.00 50.16 72 ASN A N 1
ATOM 585 C CA . ASN A 1 72 ? 19.475 3.293 -27.824 1.00 50.16 72 ASN A CA 1
ATOM 586 C C . ASN A 1 72 ? 20.188 4.451 -27.093 1.00 50.16 72 ASN A C 1
ATOM 588 O O . ASN A 1 72 ? 20.060 4.533 -25.873 1.00 50.16 72 ASN A O 1
ATOM 592 N N . SER A 1 73 ? 20.914 5.349 -27.763 1.00 47.59 73 SER A N 1
ATOM 593 C CA . SER A 1 73 ? 21.486 6.577 -27.184 1.00 47.59 73 SER A CA 1
ATOM 594 C C . SER A 1 73 ? 20.973 7.839 -27.882 1.00 47.59 73 SER A C 1
ATOM 596 O O . SER A 1 73 ? 20.727 8.840 -27.216 1.00 47.59 73 SER A O 1
ATOM 598 N N . ASP A 1 74 ? 20.750 7.773 -29.198 1.00 42.56 74 ASP A N 1
ATOM 599 C CA . ASP A 1 74 ? 20.262 8.856 -30.059 1.00 42.56 74 ASP A CA 1
ATOM 600 C C . ASP A 1 74 ? 18.731 8.938 -30.081 1.00 42.56 74 ASP A C 1
ATOM 602 O O . ASP A 1 74 ? 18.170 10.028 -30.201 1.00 42.56 74 ASP A O 1
ATOM 606 N N . LEU A 1 75 ? 18.026 7.810 -29.923 1.00 44.56 75 LEU A N 1
ATOM 607 C CA . LEU A 1 75 ? 16.565 7.799 -29.790 1.00 44.56 75 LEU A CA 1
ATOM 608 C C . LEU A 1 75 ? 16.098 7.807 -28.333 1.00 44.56 75 LEU A C 1
ATOM 610 O O . LEU A 1 75 ? 14.889 7.814 -28.099 1.00 44.56 75 LEU A O 1
ATOM 614 N N . THR A 1 76 ? 16.995 7.810 -27.343 1.00 46.97 76 THR A N 1
ATOM 615 C CA . THR A 1 76 ? 16.629 7.376 -25.992 1.00 46.97 76 THR A CA 1
ATOM 616 C C . THR A 1 76 ? 16.589 8.466 -24.932 1.00 46.97 76 THR A C 1
ATOM 618 O O . THR A 1 76 ? 17.356 9.415 -24.900 1.00 46.97 76 THR A O 1
ATOM 621 N N . CYS A 1 77 ? 15.649 8.414 -23.991 1.00 49.41 77 CYS A N 1
ATOM 622 C CA . CYS A 1 77 ? 15.298 7.220 -23.213 1.00 49.41 77 CYS A CA 1
ATOM 623 C C . CYS A 1 77 ? 16.462 6.598 -22.482 1.00 49.41 77 CYS A C 1
ATOM 625 O O . CYS A 1 77 ? 16.510 5.378 -22.406 1.00 49.41 77 CYS A O 1
ATOM 627 N N . VAL A 1 78 ? 17.384 7.450 -22.025 1.00 40.66 78 VAL A N 1
ATOM 628 C CA . VAL A 1 78 ? 18.401 7.199 -21.003 1.00 40.66 78 VAL A CA 1
ATOM 629 C C . VAL A 1 78 ? 18.408 5.728 -20.580 1.00 40.66 78 VAL A C 1
ATOM 631 O O . VAL A 1 78 ? 17.504 5.338 -19.825 1.00 40.66 78 VAL A O 1
ATOM 634 N N . PRO A 1 79 ? 19.363 4.899 -21.046 1.00 44.84 79 PRO A N 1
ATOM 635 C CA . PRO A 1 79 ? 19.548 3.604 -20.415 1.00 44.84 79 PRO A CA 1
ATOM 636 C C . PRO A 1 79 ? 19.695 3.880 -18.922 1.00 44.84 79 PRO A C 1
ATOM 638 O O . PRO A 1 79 ? 20.399 4.823 -18.562 1.00 44.84 79 PRO A O 1
ATOM 641 N N . THR A 1 80 ? 18.948 3.149 -18.087 1.00 50.34 80 THR A N 1
ATOM 642 C CA . THR A 1 80 ? 18.996 3.238 -16.621 1.00 50.34 80 THR A CA 1
ATOM 643 C C . THR A 1 80 ? 20.443 3.378 -16.197 1.00 50.34 80 THR A C 1
ATOM 645 O O . THR A 1 80 ? 21.163 2.390 -16.213 1.00 50.34 80 THR A O 1
ATOM 648 N N . ASP A 1 81 ? 20.831 4.627 -15.940 1.00 46.62 81 ASP A N 1
ATOM 649 C CA . ASP A 1 81 ? 22.094 5.112 -15.404 1.00 46.62 81 ASP A CA 1
ATOM 650 C C . ASP A 1 81 ? 23.192 4.027 -15.443 1.00 46.62 81 ASP A C 1
ATOM 652 O O . ASP A 1 81 ? 23.464 3.378 -14.431 1.00 46.62 81 ASP A O 1
ATOM 656 N N . VAL A 1 82 ? 23.732 3.733 -16.638 1.00 45.50 82 VAL A N 1
ATOM 657 C CA . VAL A 1 82 ? 24.716 2.652 -16.853 1.00 45.50 82 VAL A CA 1
ATOM 658 C C . VAL A 1 82 ? 26.011 3.067 -16.154 1.00 45.50 82 VAL A C 1
ATOM 660 O O . VAL A 1 82 ? 26.869 3.719 -16.736 1.00 45.50 82 VAL A O 1
ATOM 663 N N . GLY A 1 83 ? 26.094 2.794 -14.852 1.00 49.72 83 GLY A N 1
ATOM 664 C CA . GLY A 1 83 ? 27.159 3.284 -13.976 1.00 49.72 83 GLY A CA 1
ATOM 665 C C . GLY A 1 83 ? 26.692 3.843 -12.630 1.00 49.72 83 GLY A C 1
ATOM 666 O O . GLY A 1 83 ? 27.531 4.067 -11.756 1.00 49.72 83 GLY A O 1
ATOM 667 N N . LYS A 1 84 ? 25.387 4.029 -12.390 1.00 56.44 84 LYS A N 1
ATOM 668 C CA . LYS A 1 84 ? 24.920 4.333 -11.034 1.00 56.44 84 LYS A CA 1
ATOM 669 C C . LYS A 1 84 ? 2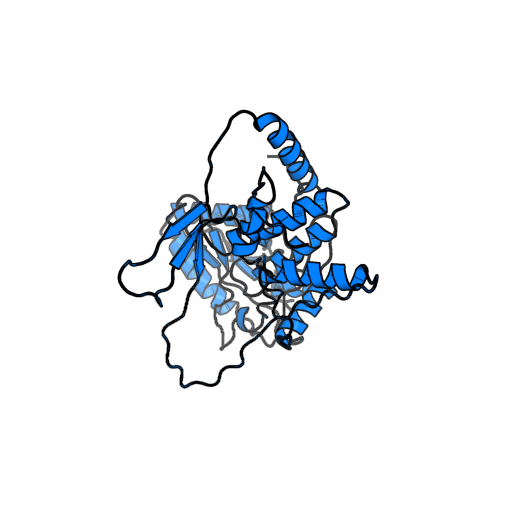5.004 3.066 -10.204 1.00 56.44 84 LYS A C 1
ATOM 671 O O . LYS A 1 84 ? 24.267 2.108 -10.423 1.00 56.44 84 LYS A O 1
ATOM 676 N N . ALA A 1 85 ? 25.915 3.072 -9.239 1.00 65.75 85 ALA A N 1
ATOM 677 C CA . ALA A 1 85 ? 25.984 2.019 -8.245 1.00 65.75 85 ALA A CA 1
ATOM 678 C C . ALA A 1 85 ? 24.603 1.865 -7.590 1.00 65.75 85 ALA A C 1
ATOM 680 O O . ALA A 1 85 ? 24.075 2.817 -7.004 1.00 65.75 85 ALA A O 1
ATOM 681 N N . ILE A 1 86 ? 24.007 0.677 -7.720 1.00 78.19 86 ILE A N 1
ATOM 682 C CA . ILE A 1 86 ? 22.733 0.365 -7.074 1.00 78.19 86 ILE A CA 1
ATOM 683 C C . ILE A 1 86 ? 22.952 0.510 -5.569 1.00 78.19 86 ILE A C 1
ATOM 685 O O . ILE A 1 86 ? 23.846 -0.118 -4.994 1.00 78.19 86 ILE A O 1
ATOM 689 N N . SER A 1 87 ? 22.160 1.372 -4.928 1.00 88.06 87 SER A N 1
ATOM 690 C CA . SER A 1 87 ? 22.297 1.593 -3.489 1.00 88.06 87 SER A CA 1
ATOM 691 C C . SER A 1 87 ? 22.048 0.286 -2.718 1.00 88.06 87 SER A C 1
ATOM 693 O O . SER A 1 87 ? 21.272 -0.557 -3.176 1.00 88.06 87 SER A O 1
ATOM 695 N N . PRO A 1 88 ? 22.637 0.093 -1.524 1.00 90.31 88 PRO A N 1
ATOM 696 C CA . PRO A 1 88 ? 22.364 -1.093 -0.708 1.00 90.31 88 PRO A CA 1
ATOM 697 C C . PRO A 1 88 ? 20.867 -1.286 -0.415 1.00 90.31 88 PRO A C 1
ATOM 699 O O . PRO A 1 88 ? 20.366 -2.410 -0.409 1.00 90.31 88 PRO A O 1
ATOM 702 N N . GLU A 1 89 ? 20.144 -0.179 -0.220 1.00 91.69 89 GLU A N 1
ATOM 703 C CA . GLU A 1 89 ? 18.692 -0.155 -0.038 1.00 91.69 89 GLU A CA 1
ATOM 704 C C . GLU A 1 89 ? 17.939 -0.651 -1.282 1.00 91.69 89 GLU A C 1
ATOM 706 O O . GLU A 1 89 ? 17.003 -1.444 -1.169 1.00 91.69 89 GLU A O 1
ATOM 711 N N . GLU A 1 90 ? 18.358 -0.222 -2.472 1.00 90.69 90 GLU A N 1
ATOM 712 C CA . GLU A 1 90 ? 17.746 -0.638 -3.733 1.00 90.69 90 GLU A CA 1
ATOM 713 C C . GLU A 1 90 ? 18.071 -2.099 -4.073 1.00 90.69 90 GLU A C 1
ATOM 715 O O . GLU A 1 90 ? 17.164 -2.851 -4.425 1.00 90.69 90 GLU A O 1
ATOM 720 N N . ASN A 1 91 ? 19.311 -2.548 -3.850 1.00 92.38 91 ASN A N 1
ATOM 721 C CA . ASN A 1 91 ? 19.701 -3.958 -3.976 1.00 92.38 91 ASN A CA 1
ATOM 722 C C . ASN A 1 91 ? 18.864 -4.856 -3.058 1.00 92.38 91 ASN A C 1
ATOM 724 O O . ASN A 1 91 ? 18.366 -5.904 -3.472 1.00 92.38 91 ASN A O 1
ATOM 728 N N . ARG A 1 92 ? 18.655 -4.434 -1.805 1.00 95.00 92 ARG A N 1
ATOM 729 C CA . ARG A 1 92 ? 17.788 -5.157 -0.869 1.00 95.00 92 ARG A CA 1
ATOM 730 C C . ARG A 1 92 ? 16.342 -5.196 -1.359 1.00 95.00 92 ARG A C 1
ATOM 732 O O . ARG A 1 92 ? 15.702 -6.242 -1.264 1.00 95.00 92 ARG A O 1
ATOM 739 N N . ALA A 1 93 ? 15.823 -4.087 -1.884 1.00 95.62 93 ALA A N 1
ATOM 740 C CA . ALA A 1 93 ? 14.480 -4.050 -2.449 1.00 95.62 93 ALA A CA 1
ATOM 741 C C . ALA A 1 93 ? 14.324 -5.016 -3.635 1.00 95.62 93 ALA A C 1
ATOM 743 O O . ALA A 1 93 ? 13.357 -5.776 -3.652 1.00 95.62 93 ALA A O 1
ATOM 744 N N . TRP A 1 94 ? 15.279 -5.035 -4.572 1.00 94.44 94 TRP A N 1
ATOM 745 C CA . TRP A 1 94 ? 15.312 -5.988 -5.689 1.00 94.44 94 TRP A CA 1
ATOM 746 C C . TRP A 1 94 ? 15.298 -7.433 -5.208 1.00 94.44 94 TRP A C 1
ATOM 748 O O . TRP A 1 94 ? 14.421 -8.199 -5.606 1.00 94.44 94 TRP A O 1
ATOM 758 N N . LYS A 1 95 ? 16.180 -7.767 -4.261 1.00 95.25 95 LYS A N 1
ATOM 759 C CA . LYS A 1 95 ? 16.243 -9.101 -3.661 1.00 95.25 95 LYS A CA 1
ATOM 760 C C . LYS A 1 95 ? 14.889 -9.534 -3.091 1.00 95.25 95 LYS A C 1
ATOM 762 O O . LYS A 1 95 ? 14.403 -10.618 -3.399 1.00 95.25 95 LYS A O 1
ATOM 767 N N . VAL A 1 96 ? 14.226 -8.670 -2.315 1.00 95.81 96 VAL A N 1
ATOM 768 C CA . VAL A 1 96 ? 12.896 -8.976 -1.758 1.00 95.81 96 VAL A CA 1
ATOM 769 C C . VAL A 1 96 ? 11.848 -9.141 -2.864 1.00 95.81 96 VAL A C 1
ATOM 771 O O . VAL A 1 96 ? 11.019 -10.050 -2.774 1.00 95.81 96 VAL A O 1
ATOM 774 N N . LEU A 1 97 ? 11.852 -8.299 -3.900 1.00 95.75 97 LEU A N 1
ATOM 775 C CA . LEU A 1 97 ? 10.914 -8.409 -5.023 1.00 95.75 97 LEU A CA 1
ATOM 776 C C . LEU A 1 97 ? 11.076 -9.748 -5.753 1.00 95.75 97 LEU A C 1
ATOM 778 O O . LEU A 1 97 ? 10.090 -10.464 -5.940 1.00 95.75 97 LEU A O 1
ATOM 782 N N . GLU A 1 98 ? 12.300 -10.125 -6.105 1.00 94.38 98 GLU A N 1
ATOM 783 C CA . GLU A 1 98 ? 12.606 -11.359 -6.833 1.00 94.38 98 GLU A CA 1
ATOM 784 C C . GLU A 1 98 ? 12.305 -12.607 -5.999 1.00 94.38 98 GLU A C 1
ATOM 786 O O . GLU A 1 98 ? 11.537 -13.483 -6.415 1.00 94.38 98 GLU A O 1
ATOM 791 N N . GLU A 1 99 ? 12.835 -12.659 -4.776 1.00 95.25 99 GLU A N 1
ATOM 792 C CA . GLU A 1 99 ? 12.712 -13.824 -3.904 1.00 95.25 99 GLU A CA 1
ATOM 793 C C . GLU A 1 99 ? 11.284 -14.037 -3.422 1.00 95.25 99 GLU A C 1
ATOM 795 O O . GLU A 1 99 ? 10.879 -15.179 -3.198 1.00 95.25 99 GLU A O 1
ATOM 800 N N . SER A 1 100 ? 10.498 -12.969 -3.256 1.00 95.69 100 SER A N 1
ATOM 801 C CA . SER A 1 100 ? 9.195 -13.070 -2.605 1.00 95.69 100 SER A CA 1
ATOM 802 C C . SER A 1 100 ? 7.992 -13.069 -3.538 1.00 95.69 100 SER A C 1
ATOM 804 O O . SER A 1 100 ? 6.938 -13.552 -3.118 1.00 95.69 100 SER A O 1
ATOM 806 N N . THR A 1 101 ? 8.131 -12.576 -4.773 1.00 95.19 101 THR A N 1
ATOM 807 C CA . THR A 1 101 ? 7.008 -12.494 -5.713 1.00 95.19 101 THR A CA 1
ATOM 808 C C . THR A 1 101 ? 6.614 -13.877 -6.211 1.00 95.19 101 THR A C 1
ATOM 810 O O . THR A 1 101 ? 7.423 -14.577 -6.826 1.00 95.19 101 THR A O 1
ATOM 813 N N . ARG A 1 102 ? 5.361 -14.269 -5.980 1.00 93.38 102 ARG A N 1
ATOM 814 C CA . ARG A 1 102 ? 4.791 -15.549 -6.427 1.00 93.38 102 ARG A CA 1
ATOM 815 C C . ARG A 1 102 ? 3.409 -15.340 -7.021 1.00 93.38 102 ARG A C 1
ATOM 817 O O . ARG A 1 102 ? 2.659 -14.496 -6.541 1.00 93.38 102 ARG A O 1
ATOM 824 N N . PHE A 1 103 ? 3.062 -16.132 -8.026 1.00 91.12 103 PHE A N 1
ATOM 825 C CA . PHE A 1 103 ? 1.700 -16.202 -8.538 1.00 91.12 103 PHE A CA 1
ATOM 826 C C . PHE A 1 103 ? 0.939 -17.311 -7.803 1.00 91.12 103 PHE A C 1
ATOM 828 O O . PHE A 1 103 ? 1.367 -18.460 -7.811 1.00 91.12 103 PHE A O 1
ATOM 835 N N . HIS A 1 104 ? -0.173 -16.975 -7.148 1.00 81.44 104 HIS A N 1
ATOM 836 C CA . HIS A 1 104 ? -0.993 -17.930 -6.384 1.00 81.44 104 HIS A CA 1
ATOM 837 C C . HIS A 1 104 ? -2.165 -18.478 -7.230 1.00 81.44 104 HIS A C 1
ATOM 839 O O . HIS A 1 104 ? -3.274 -18.669 -6.743 1.00 81.44 104 HIS A O 1
ATOM 845 N N . GLY A 1 105 ? -1.986 -18.629 -8.542 1.00 80.62 105 GLY A N 1
ATOM 846 C CA . GLY A 1 105 ? -3.045 -19.081 -9.459 1.00 80.62 105 GLY A CA 1
ATOM 847 C C . GLY A 1 105 ? -4.075 -18.008 -9.846 1.00 80.62 105 GLY A C 1
ATOM 848 O O . GLY A 1 105 ? -4.576 -18.039 -10.962 1.00 80.62 105 GLY A O 1
ATOM 849 N N . GLU A 1 106 ? -4.349 -17.032 -8.975 1.00 84.31 106 GLU A N 1
ATOM 850 C CA . GLU A 1 106 ? -5.276 -15.923 -9.271 1.00 84.31 106 GLU A CA 1
ATOM 851 C C . GLU A 1 106 ? -4.591 -14.556 -9.367 1.00 84.31 106 GLU A C 1
ATOM 853 O O . GLU A 1 106 ? -4.903 -13.751 -10.240 1.00 84.31 106 GLU A O 1
ATOM 858 N N . ARG A 1 107 ? -3.694 -14.254 -8.423 1.00 88.50 107 ARG A N 1
ATOM 859 C CA . ARG A 1 107 ? -3.010 -12.960 -8.313 1.00 88.50 107 ARG A CA 1
ATOM 860 C C . ARG A 1 107 ? -1.574 -13.154 -7.859 1.00 88.50 107 ARG A C 1
ATOM 862 O O . ARG A 1 107 ? -1.256 -14.108 -7.141 1.00 88.50 107 ARG A O 1
ATOM 869 N N . TYR A 1 108 ? -0.725 -12.201 -8.226 1.00 92.69 108 TYR A N 1
ATOM 870 C CA . TYR A 1 108 ? 0.616 -12.105 -7.665 1.00 92.69 108 TYR A CA 1
ATOM 871 C C . TYR A 1 108 ? 0.560 -11.658 -6.204 1.00 92.69 108 TYR A C 1
ATOM 873 O O . TYR A 1 108 ? -0.200 -10.761 -5.832 1.00 92.69 108 TYR A O 1
ATOM 881 N N . GLN A 1 109 ? 1.398 -12.289 -5.392 1.00 94.62 109 GLN A N 1
ATOM 882 C CA . GLN A 1 109 ? 1.635 -11.992 -3.989 1.00 94.62 109 GLN A CA 1
ATOM 883 C C . GLN A 1 109 ? 3.089 -11.573 -3.806 1.00 94.62 109 GLN A C 1
ATOM 885 O O . GLN A 1 109 ? 3.990 -12.262 -4.285 1.00 94.62 109 GLN A O 1
ATOM 890 N N . VAL A 1 110 ? 3.317 -10.480 -3.080 1.00 95.94 110 VAL A N 1
ATOM 891 C CA . VAL A 1 110 ? 4.662 -9.953 -2.797 1.00 95.94 110 VAL A CA 1
ATOM 892 C C . VAL A 1 110 ? 4.765 -9.564 -1.326 1.00 95.94 110 VAL A C 1
ATOM 894 O O . VAL A 1 110 ? 3.767 -9.199 -0.697 1.00 95.94 110 VAL A O 1
ATOM 897 N N . ARG A 1 111 ? 5.967 -9.678 -0.756 1.00 96.12 111 ARG A N 1
ATOM 898 C CA . ARG A 1 111 ? 6.264 -9.145 0.579 1.00 96.12 111 ARG A CA 1
ATOM 899 C C . ARG A 1 111 ? 6.349 -7.625 0.571 1.00 96.12 111 ARG A C 1
ATOM 901 O O . ARG A 1 111 ? 6.597 -7.010 -0.463 1.00 96.12 111 ARG A O 1
ATOM 908 N N . LEU A 1 112 ? 6.181 -7.022 1.742 1.00 96.25 112 LEU A N 1
ATOM 909 C CA . LEU A 1 112 ? 6.529 -5.615 1.920 1.00 96.25 112 LEU A CA 1
ATOM 910 C C . LEU A 1 112 ? 8.054 -5.447 1.869 1.00 96.25 112 LEU A C 1
ATOM 912 O O . LEU A 1 112 ? 8.806 -6.321 2.309 1.00 96.25 112 LEU A O 1
ATOM 916 N N . LEU A 1 113 ? 8.517 -4.311 1.344 1.00 96.38 113 LEU A N 1
ATOM 917 C CA . LEU A 1 113 ? 9.948 -4.031 1.195 1.00 96.38 113 LEU A CA 1
ATOM 918 C C . LEU A 1 113 ? 10.540 -3.525 2.516 1.00 96.38 113 LEU A C 1
ATOM 920 O O . LEU A 1 113 ? 10.853 -2.349 2.653 1.00 96.38 113 LEU A O 1
ATOM 924 N N . TRP A 1 114 ? 10.659 -4.388 3.520 1.00 95.19 114 TRP A N 1
ATOM 925 C CA . TRP A 1 114 ? 11.223 -4.014 4.820 1.00 95.19 114 TRP A CA 1
ATOM 926 C C . TRP A 1 114 ? 12.700 -3.605 4.723 1.00 95.19 114 TRP A C 1
ATOM 928 O O . TRP A 1 114 ? 13.527 -4.345 4.176 1.00 95.19 114 TRP A O 1
ATOM 938 N N . LYS A 1 115 ? 13.049 -2.461 5.330 1.00 93.44 115 LYS A N 1
ATOM 939 C CA . LYS A 1 115 ? 14.441 -1.975 5.407 1.00 93.44 115 LYS A CA 1
ATOM 940 C C . LYS A 1 115 ? 15.370 -2.939 6.137 1.00 93.44 115 LYS A C 1
ATOM 942 O O . LYS A 1 115 ? 16.520 -3.093 5.744 1.00 93.44 115 LYS A O 1
ATOM 947 N N . HIS A 1 116 ? 14.855 -3.609 7.162 1.00 90.56 116 HIS A N 1
ATOM 948 C CA . HIS A 1 116 ? 15.602 -4.540 8.003 1.00 90.56 116 HIS A CA 1
ATOM 949 C C . HIS A 1 116 ? 14.779 -5.808 8.250 1.00 90.56 116 HIS A C 1
ATOM 951 O O . HIS A 1 116 ? 13.549 -5.771 8.219 1.00 90.56 116 HIS A O 1
ATOM 957 N N . ASP A 1 117 ? 15.450 -6.938 8.485 1.00 85.44 117 ASP A N 1
ATOM 958 C CA . ASP A 1 117 ? 14.778 -8.219 8.752 1.00 85.44 117 ASP A CA 1
ATOM 959 C C . ASP A 1 117 ? 14.086 -8.219 10.115 1.00 85.44 117 ASP A C 1
ATOM 961 O O . ASP A 1 117 ? 13.010 -8.796 10.276 1.00 85.44 117 ASP A O 1
ATOM 965 N N . GLN A 1 118 ? 14.651 -7.488 11.068 1.00 79.44 118 GLN A N 1
ATOM 966 C CA . GLN A 1 118 ? 14.002 -7.137 12.318 1.00 79.44 118 GLN A CA 1
ATOM 967 C C . GLN A 1 118 ? 13.672 -5.648 12.261 1.00 79.44 118 GLN A C 1
ATOM 969 O O . GLN A 1 118 ? 14.563 -4.802 12.201 1.00 79.44 118 GLN A O 1
ATOM 974 N N . SER A 1 119 ? 12.385 -5.323 12.213 1.00 75.62 119 SER A N 1
ATOM 975 C CA . SER A 1 119 ? 11.905 -3.955 12.373 1.00 75.62 119 SER A CA 1
ATOM 976 C C . SER A 1 119 ? 11.409 -3.793 13.801 1.00 75.62 119 SER A C 1
ATOM 978 O O . SER A 1 119 ? 10.733 -4.678 14.298 1.00 75.62 119 SER A O 1
ATOM 980 N N . ASN A 1 120 ? 11.699 -2.670 14.456 1.00 75.25 120 ASN A N 1
ATOM 981 C CA . ASN A 1 120 ? 11.282 -2.421 15.843 1.00 75.25 120 ASN A CA 1
ATOM 982 C C . ASN A 1 120 ? 10.065 -1.494 15.909 1.00 75.25 120 ASN A C 1
ATOM 984 O O . ASN A 1 120 ? 9.977 -0.600 16.752 1.00 75.25 120 ASN A O 1
ATOM 988 N N . VAL A 1 121 ? 9.123 -1.667 14.980 1.00 77.88 121 VAL A N 1
ATOM 989 C CA . VAL A 1 121 ? 7.938 -0.818 14.930 1.00 77.88 121 VAL A CA 1
ATOM 990 C C . VAL A 1 121 ? 7.071 -1.087 16.166 1.00 77.88 121 VAL A C 1
ATOM 992 O O . VAL A 1 121 ? 6.600 -2.199 16.392 1.00 77.88 121 VAL A O 1
ATOM 995 N N . SER A 1 122 ? 6.862 -0.054 16.985 1.00 80.94 122 SER A N 1
ATOM 996 C CA . SER A 1 122 ? 6.029 -0.155 18.187 1.00 80.94 122 SER A CA 1
ATOM 997 C C . SER A 1 122 ? 4.553 -0.360 17.838 1.00 80.94 122 SER A C 1
ATOM 999 O O . SER A 1 122 ? 4.039 0.270 16.917 1.00 80.94 122 SER A O 1
ATOM 1001 N N . VAL A 1 123 ? 3.835 -1.146 18.641 1.00 85.81 123 VAL A N 1
ATOM 1002 C CA . VAL A 1 123 ? 2.381 -1.324 18.497 1.00 85.81 123 VAL A CA 1
ATOM 1003 C C . VAL A 1 123 ? 1.658 0.018 18.680 1.00 85.81 123 VAL A C 1
ATOM 1005 O O . VAL A 1 123 ? 1.697 0.617 19.755 1.00 85.81 123 VAL A O 1
ATOM 1008 N N . ASN A 1 124 ? 0.985 0.496 17.629 1.00 93.88 124 ASN A N 1
ATOM 1009 C CA . ASN A 1 124 ? 0.400 1.841 17.556 1.00 93.88 124 ASN A CA 1
ATOM 1010 C C . ASN A 1 124 ? -1.140 1.874 17.624 1.00 93.88 124 ASN A C 1
ATOM 1012 O O . ASN A 1 124 ? -1.733 2.928 17.377 1.00 93.88 124 ASN A O 1
ATOM 1016 N N . ARG A 1 125 ? -1.804 0.758 17.964 1.00 94.31 125 ARG A N 1
ATOM 1017 C CA . ARG A 1 125 ? -3.276 0.632 17.924 1.00 94.31 125 ARG A CA 1
ATOM 1018 C C . ARG A 1 125 ? -3.999 1.765 18.661 1.00 94.31 125 ARG A C 1
ATOM 1020 O O . ARG A 1 125 ? -4.972 2.299 18.144 1.00 94.31 125 ARG A O 1
ATOM 1027 N N . VAL A 1 126 ? -3.488 2.203 19.816 1.00 94.00 126 VAL A N 1
ATOM 1028 C CA . VAL A 1 126 ? -4.056 3.328 20.593 1.00 94.00 126 VAL A CA 1
ATOM 1029 C C . VAL A 1 126 ? -4.064 4.636 19.792 1.00 94.00 126 VAL A C 1
ATOM 1031 O O . VAL A 1 126 ? -5.039 5.386 19.824 1.00 94.00 126 VAL A O 1
ATOM 1034 N N . ALA A 1 127 ? -2.995 4.921 19.045 1.00 95.06 127 ALA A N 1
ATOM 1035 C CA . ALA A 1 127 ? -2.917 6.114 18.206 1.00 95.06 127 ALA A CA 1
ATOM 1036 C C . ALA A 1 127 ? -3.833 6.007 16.978 1.00 95.06 127 ALA A C 1
ATOM 1038 O O . ALA A 1 127 ? -4.497 6.984 16.620 1.00 95.06 127 ALA A O 1
ATOM 1039 N N . ALA A 1 128 ? -3.913 4.821 16.367 1.00 96.56 128 ALA A N 1
ATOM 1040 C CA . ALA A 1 128 ? -4.835 4.556 15.267 1.00 96.56 128 ALA A CA 1
ATOM 1041 C C . ALA A 1 128 ? -6.300 4.703 15.707 1.00 96.56 128 ALA A C 1
ATOM 1043 O O . ALA A 1 128 ? -7.079 5.339 15.001 1.00 96.56 128 ALA A O 1
ATOM 1044 N N . LEU A 1 129 ? -6.647 4.214 16.902 1.00 97.06 129 LEU A N 1
ATOM 1045 C CA . LEU A 1 129 ? -7.986 4.324 17.484 1.00 97.06 129 LEU A CA 1
ATOM 1046 C C . LEU A 1 129 ? -8.400 5.782 17.659 1.00 97.06 129 LEU A C 1
ATOM 1048 O O . LEU A 1 129 ? -9.468 6.173 17.202 1.00 97.06 129 LEU A O 1
ATOM 1052 N N . ARG A 1 130 ? -7.519 6.615 18.229 1.00 96.50 130 ARG A N 1
ATOM 1053 C CA . ARG A 1 130 ? -7.778 8.056 18.356 1.00 96.50 130 ARG A CA 1
ATOM 1054 C C . ARG A 1 130 ? -8.086 8.680 16.999 1.00 96.50 130 ARG A C 1
ATOM 1056 O O . ARG A 1 130 ? -9.068 9.405 16.885 1.00 96.50 130 ARG A O 1
ATOM 1063 N N . ARG A 1 131 ? -7.288 8.400 15.963 1.00 97.06 131 ARG A N 1
ATOM 1064 C CA . ARG A 1 131 ? -7.536 8.933 14.611 1.00 97.06 131 ARG A CA 1
ATOM 1065 C C . ARG A 1 131 ? -8.842 8.417 14.014 1.00 97.06 131 ARG A C 1
ATOM 1067 O O . ARG A 1 131 ? -9.579 9.205 13.427 1.00 97.06 131 ARG A O 1
ATOM 1074 N N . PHE A 1 132 ? -9.156 7.141 14.217 1.00 97.75 132 PHE A N 1
ATOM 1075 C CA . PHE A 1 132 ? -10.417 6.561 13.776 1.00 97.75 132 PHE A CA 1
ATOM 1076 C C . PHE A 1 132 ? -11.624 7.243 14.440 1.00 97.75 132 PHE A C 1
ATOM 1078 O O . PHE A 1 132 ? -12.539 7.644 13.734 1.00 97.75 132 PHE A O 1
ATOM 1085 N N . SER A 1 133 ? -11.599 7.514 15.749 1.00 96.38 133 SER A N 1
ATOM 1086 C CA . SER A 1 133 ? -12.692 8.236 16.427 1.00 96.38 133 SER A CA 1
ATOM 1087 C C . SER A 1 133 ? -12.906 9.663 15.897 1.00 96.38 133 SER A C 1
ATOM 1089 O O . SER A 1 133 ? -14.013 10.194 15.961 1.00 96.38 133 SER A O 1
ATOM 1091 N N . HIS A 1 134 ? -11.860 10.322 15.385 1.00 96.12 134 HIS A N 1
ATOM 1092 C CA . HIS A 1 134 ? -12.003 11.623 14.715 1.00 96.12 134 HIS A CA 1
ATOM 1093 C C . HIS A 1 134 ? -12.639 11.473 13.333 1.00 96.12 134 HIS A C 1
ATOM 1095 O O . HIS A 1 134 ? -13.526 12.249 12.979 1.00 96.12 134 HIS A O 1
ATOM 1101 N N . LEU A 1 135 ? -12.194 10.473 12.566 1.00 97.25 135 LEU A N 1
ATOM 1102 C CA . LEU A 1 135 ? -12.789 10.139 11.278 1.00 97.25 135 LEU A CA 1
ATOM 1103 C C . LEU A 1 135 ? -14.275 9.819 11.444 1.00 97.25 135 LEU A C 1
ATOM 1105 O O . LEU A 1 135 ? -15.093 10.404 10.748 1.00 97.25 135 LEU A O 1
ATOM 1109 N N . GLU A 1 136 ? -14.627 8.956 12.391 1.00 96.69 136 GLU A N 1
ATOM 1110 C CA . GLU A 1 136 ? -16.005 8.550 12.642 1.00 96.69 136 GLU A CA 1
ATOM 1111 C C . GLU A 1 136 ? -16.908 9.742 12.969 1.00 96.69 136 GLU A C 1
ATOM 1113 O O . GLU A 1 136 ? -17.939 9.914 12.324 1.00 96.69 136 GLU A O 1
ATOM 1118 N N . ARG A 1 137 ? -16.495 10.627 13.889 1.00 96.69 137 ARG A N 1
ATOM 1119 C CA . ARG A 1 137 ? -17.246 11.860 14.183 1.00 96.69 137 ARG A CA 1
ATOM 1120 C C . ARG A 1 137 ? -17.482 12.705 12.936 1.00 96.69 137 ARG A C 1
ATOM 1122 O O . ARG A 1 137 ? -18.578 13.220 12.748 1.00 96.69 137 ARG A O 1
ATOM 1129 N N . ARG A 1 138 ? -16.478 12.821 12.063 1.00 96.62 138 ARG A N 1
ATOM 1130 C CA . ARG A 1 138 ? -16.612 13.537 10.789 1.00 96.62 138 ARG A CA 1
ATOM 1131 C C . ARG A 1 138 ? -17.581 12.838 9.830 1.00 96.62 138 ARG A C 1
ATOM 1133 O O . ARG A 1 138 ? -18.331 13.523 9.144 1.00 96.62 138 ARG A O 1
ATOM 1140 N N . LEU A 1 139 ? -17.561 11.507 9.759 1.00 96.94 139 LEU A N 1
ATOM 1141 C CA . LEU A 1 139 ? -18.478 10.737 8.914 1.00 96.94 139 LEU A CA 1
ATOM 1142 C C . LEU A 1 139 ? -19.927 10.832 9.415 1.00 96.94 139 LEU A C 1
ATOM 1144 O O . LEU A 1 139 ? -20.830 10.939 8.594 1.00 96.94 139 LEU A O 1
ATOM 1148 N N . MET A 1 140 ? -20.143 10.865 10.733 1.00 96.62 140 MET A N 1
ATOM 1149 C CA . MET A 1 140 ? -21.468 11.087 11.327 1.00 96.62 140 MET A CA 1
ATOM 1150 C C . MET A 1 140 ? -21.968 12.521 11.114 1.00 96.62 140 MET A C 1
ATOM 1152 O O . MET A 1 140 ? -23.136 12.723 10.802 1.00 96.62 140 MET A O 1
ATOM 1156 N N . ALA A 1 141 ? -21.085 13.520 11.226 1.00 97.25 141 ALA A N 1
ATOM 1157 C CA . ALA A 1 141 ? -21.435 14.922 10.984 1.00 97.25 141 ALA A CA 1
ATOM 1158 C C . ALA A 1 141 ? -21.798 15.216 9.514 1.00 97.25 141 ALA A C 1
ATOM 1160 O O . ALA A 1 141 ? -22.484 16.196 9.231 1.00 97.25 141 ALA A O 1
ATOM 1161 N N . HIS A 1 142 ? -21.347 14.378 8.575 1.00 95.88 142 HIS A N 1
ATOM 1162 C CA . HIS A 1 142 ? -21.611 14.525 7.144 1.00 95.88 142 HIS A CA 1
ATOM 1163 C C . HIS A 1 142 ? -22.174 13.218 6.556 1.00 95.88 142 HIS A C 1
ATOM 1165 O O . HIS A 1 142 ? -21.412 12.438 5.973 1.00 95.88 142 HIS A O 1
ATOM 1171 N N . PRO A 1 143 ? -23.497 12.981 6.648 1.00 94.19 143 PRO A N 1
ATOM 1172 C CA . PRO A 1 143 ? -24.112 11.698 6.293 1.00 94.19 143 PRO A CA 1
ATOM 1173 C C . PRO A 1 143 ? -23.829 11.223 4.862 1.00 94.19 143 PRO A C 1
ATOM 1175 O O . PRO A 1 143 ? -23.576 10.040 4.649 1.00 94.19 143 PRO A O 1
ATOM 1178 N N . GLU A 1 144 ? -23.791 12.129 3.878 1.00 93.88 144 GLU A N 1
ATOM 1179 C CA . GLU A 1 144 ? -23.469 11.772 2.486 1.00 93.88 144 GLU A CA 1
ATOM 1180 C C . GLU A 1 144 ? -22.035 11.225 2.354 1.00 93.88 144 GLU A C 1
ATOM 1182 O O . GLU A 1 144 ? -21.791 10.210 1.694 1.00 93.88 144 GLU A O 1
ATOM 1187 N N . LEU A 1 145 ? -21.074 11.868 3.030 1.00 94.50 145 LEU A N 1
ATOM 1188 C CA . LEU A 1 145 ? -19.692 11.399 3.083 1.00 94.50 145 LEU A CA 1
ATOM 1189 C C . LEU A 1 145 ? -19.615 10.049 3.804 1.00 94.50 145 LEU A C 1
ATOM 1191 O O . LEU A 1 145 ? -18.937 9.147 3.314 1.00 94.50 145 LEU A O 1
ATOM 1195 N N . GLY A 1 146 ? -20.322 9.904 4.929 1.00 96.19 146 GLY A N 1
ATOM 1196 C CA . GLY A 1 146 ? -20.424 8.661 5.693 1.00 96.19 146 GLY A CA 1
ATOM 1197 C C . GLY A 1 146 ? -20.954 7.492 4.862 1.00 96.19 146 GLY A C 1
ATOM 1198 O O . GLY A 1 146 ? -20.331 6.429 4.837 1.00 96.19 146 GLY A O 1
ATOM 1199 N N . ALA A 1 147 ? -22.036 7.699 4.109 1.00 96.00 147 ALA A N 1
ATOM 1200 C CA . ALA A 1 147 ? -22.624 6.686 3.236 1.00 96.00 147 ALA A CA 1
ATOM 1201 C C . ALA A 1 147 ? -21.650 6.249 2.129 1.00 96.00 147 ALA A C 1
ATOM 1203 O O . ALA A 1 147 ? -21.404 5.056 1.941 1.00 96.00 147 ALA A O 1
ATOM 1204 N N . ARG A 1 148 ? -21.019 7.211 1.441 1.00 96.00 148 ARG A N 1
ATOM 1205 C CA . ARG A 1 148 ? -20.027 6.928 0.388 1.00 96.00 148 ARG A CA 1
ATOM 1206 C C . ARG A 1 148 ? -18.794 6.215 0.936 1.00 96.00 148 ARG A C 1
ATOM 1208 O O . ARG A 1 148 ? -18.288 5.296 0.299 1.00 96.00 148 ARG A O 1
ATOM 1215 N N . TYR A 1 149 ? -18.315 6.617 2.111 1.00 97.31 149 TYR A N 1
ATOM 1216 C CA . TYR A 1 149 ? -17.186 5.970 2.777 1.00 97.31 149 TYR A CA 1
ATOM 1217 C C . TYR A 1 149 ? -17.515 4.514 3.124 1.00 97.31 149 TYR A C 1
ATOM 1219 O O . TYR A 1 149 ? -16.753 3.604 2.798 1.00 97.31 149 TYR A O 1
ATOM 1227 N N . THR A 1 150 ? -18.680 4.294 3.735 1.00 97.06 150 THR A N 1
ATOM 1228 C CA . THR A 1 150 ? -19.169 2.967 4.122 1.00 97.06 150 THR A CA 1
ATOM 1229 C C . THR A 1 150 ? -19.316 2.057 2.908 1.00 97.06 150 THR A C 1
ATOM 1231 O O . THR A 1 150 ? -18.895 0.903 2.963 1.00 97.06 150 THR A O 1
ATOM 1234 N N . ALA A 1 151 ? -19.827 2.575 1.786 1.00 96.75 151 ALA A N 1
ATOM 1235 C CA . ALA A 1 151 ? -19.916 1.826 0.536 1.00 96.75 151 ALA A CA 1
ATOM 1236 C C . ALA A 1 151 ? -18.536 1.351 0.042 1.00 96.75 151 ALA A C 1
ATOM 1238 O O . ALA A 1 151 ? -18.382 0.181 -0.304 1.00 96.75 151 ALA A O 1
ATOM 1239 N N . VAL A 1 152 ? -17.511 2.215 0.075 1.00 95.69 152 VAL A N 1
ATOM 1240 C CA . VAL A 1 152 ? -16.142 1.834 -0.324 1.00 95.69 152 VAL A CA 1
ATOM 1241 C C . VAL A 1 152 ? -15.541 0.799 0.636 1.00 95.69 152 VAL A C 1
ATOM 1243 O O . VAL A 1 152 ? -14.899 -0.148 0.185 1.00 95.69 152 VAL A O 1
ATOM 1246 N N . MET A 1 153 ? -15.773 0.918 1.947 1.00 96.88 153 MET A N 1
ATOM 1247 C CA . MET A 1 153 ? -15.304 -0.084 2.914 1.00 96.88 153 MET A CA 1
ATOM 1248 C C . MET A 1 153 ? -16.000 -1.439 2.739 1.00 96.88 153 MET A C 1
ATOM 1250 O O . MET A 1 153 ? -15.330 -2.472 2.733 1.00 96.88 153 MET A O 1
ATOM 1254 N N . LYS A 1 154 ? -17.322 -1.451 2.521 1.00 96.81 154 LYS A N 1
ATOM 1255 C CA . LYS A 1 154 ? -18.085 -2.670 2.196 1.00 96.81 154 LYS A CA 1
ATOM 1256 C C . LYS A 1 154 ? -17.568 -3.315 0.903 1.00 96.81 154 LYS A C 1
ATOM 1258 O O . LYS A 1 154 ? -17.432 -4.538 0.836 1.00 96.81 154 LYS A O 1
ATOM 1263 N N . GLU A 1 155 ? -17.189 -2.514 -0.093 1.00 95.62 155 GLU A N 1
ATOM 1264 C CA . GLU A 1 155 ? -16.540 -3.004 -1.313 1.00 95.62 155 GLU A CA 1
ATOM 1265 C C . GLU A 1 155 ? -15.169 -3.644 -1.024 1.00 95.62 155 GLU A C 1
ATOM 1267 O O . GLU A 1 155 ? -14.879 -4.729 -1.522 1.00 95.62 155 GLU A O 1
ATOM 1272 N N . TYR A 1 156 ? -14.326 -3.025 -0.190 1.00 95.62 156 TYR A N 1
ATOM 1273 C CA . TYR A 1 156 ? -13.025 -3.604 0.176 1.00 95.62 156 TYR A CA 1
ATOM 1274 C C . TYR A 1 156 ? -13.174 -4.954 0.880 1.00 95.62 156 TYR A C 1
ATOM 1276 O O . TYR A 1 156 ? -12.415 -5.880 0.589 1.00 95.62 156 TYR A O 1
ATOM 1284 N N . ILE A 1 157 ? -14.151 -5.077 1.777 1.00 96.62 157 ILE A N 1
ATOM 1285 C CA . ILE A 1 157 ? -14.408 -6.310 2.526 1.00 96.62 157 ILE A CA 1
ATOM 1286 C C . ILE A 1 157 ? -14.960 -7.399 1.596 1.00 96.62 157 ILE A C 1
ATOM 1288 O O . ILE A 1 157 ? -14.418 -8.501 1.549 1.00 96.62 157 ILE A O 1
ATOM 1292 N N . SER A 1 158 ? -15.988 -7.091 0.800 1.00 96.56 158 SER A N 1
ATOM 1293 C CA . SER A 1 158 ? -16.617 -8.060 -0.117 1.00 96.56 158 SER A CA 1
ATOM 1294 C C . SER A 1 158 ? -15.684 -8.532 -1.239 1.00 96.56 158 SER A C 1
ATOM 1296 O O . SER A 1 158 ? -15.696 -9.710 -1.592 1.00 96.56 158 SER A O 1
ATOM 1298 N N . ALA A 1 159 ? -14.811 -7.657 -1.750 1.00 93.06 159 ALA A N 1
ATOM 1299 C CA . ALA A 1 159 ? -13.768 -8.015 -2.716 1.00 93.06 159 ALA A CA 1
ATOM 1300 C C . ALA A 1 159 ? -12.579 -8.769 -2.080 1.00 93.06 159 ALA A C 1
ATOM 1302 O O . ALA A 1 159 ? -11.617 -9.139 -2.766 1.00 93.06 159 ALA A O 1
ATOM 1303 N N . GLY A 1 160 ? -12.610 -8.968 -0.759 1.00 94.38 160 GLY A N 1
ATOM 1304 C CA . GLY A 1 160 ? -11.562 -9.619 0.012 1.00 94.38 160 GLY A CA 1
ATOM 1305 C C . GLY A 1 160 ? -10.259 -8.826 0.066 1.00 94.38 160 GLY A C 1
ATOM 1306 O O . GLY A 1 160 ? -9.220 -9.432 0.310 1.00 94.38 160 GLY A O 1
ATOM 1307 N N . HIS A 1 161 ? -10.269 -7.516 -0.204 1.00 94.94 161 HIS A N 1
ATOM 1308 C CA . HIS A 1 161 ? -9.114 -6.618 -0.050 1.00 94.94 161 HIS A CA 1
ATOM 1309 C C . HIS A 1 161 ? -8.808 -6.323 1.421 1.00 94.94 161 HIS A C 1
ATOM 1311 O O . HIS A 1 161 ? -7.654 -6.085 1.769 1.00 94.94 161 HIS A O 1
ATOM 1317 N N . ALA A 1 162 ? -9.833 -6.372 2.267 1.00 96.94 162 ALA A N 1
ATOM 1318 C CA . ALA A 1 162 ? -9.735 -6.283 3.714 1.00 96.94 162 ALA A CA 1
ATOM 1319 C C . ALA A 1 162 ? -10.429 -7.496 4.342 1.00 96.94 162 ALA A C 1
ATOM 1321 O O . ALA A 1 162 ? -11.497 -7.903 3.884 1.00 96.94 162 ALA A O 1
ATOM 1322 N N . ARG A 1 163 ? -9.845 -8.063 5.396 1.00 96.50 163 ARG A N 1
ATOM 1323 C CA . ARG A 1 163 ? -10.432 -9.168 6.164 1.00 96.50 163 ARG A CA 1
ATOM 1324 C C . ARG A 1 163 ? -10.545 -8.770 7.629 1.00 96.50 163 ARG A C 1
ATOM 1326 O O . ARG A 1 163 ? -9.578 -8.269 8.193 1.00 96.50 163 ARG A O 1
ATOM 1333 N N . LYS A 1 164 ? -11.705 -9.013 8.241 1.00 97.06 164 LYS A N 1
ATOM 1334 C CA . LYS A 1 164 ? -11.908 -8.835 9.685 1.00 97.06 164 LYS A CA 1
ATOM 1335 C C . LYS A 1 164 ? -11.065 -9.858 10.453 1.00 97.06 164 LYS A C 1
ATOM 1337 O O . LYS A 1 164 ? -11.076 -11.041 10.110 1.00 97.06 164 LYS A O 1
ATOM 1342 N N . LEU A 1 165 ? -10.329 -9.401 11.460 1.00 96.19 165 LEU A N 1
ATOM 1343 C CA . LEU A 1 165 ? -9.503 -10.245 12.319 1.00 96.19 165 LEU A CA 1
ATOM 1344 C C . LEU A 1 165 ? -10.313 -10.773 13.503 1.00 96.19 165 LEU A C 1
ATOM 1346 O O . LEU A 1 165 ? -11.141 -10.068 14.078 1.00 96.19 165 LEU A O 1
ATOM 1350 N N . SER A 1 166 ? -10.036 -12.011 13.903 1.00 95.00 166 SER A N 1
ATOM 1351 C CA . SER A 1 166 ? -10.523 -12.550 15.173 1.00 95.00 166 SER A CA 1
ATOM 1352 C C . SER A 1 166 ? -9.753 -11.951 16.363 1.00 95.00 166 SER A C 1
ATOM 1354 O O . SER A 1 166 ? -8.589 -11.567 16.212 1.00 95.00 166 SER A O 1
ATOM 1356 N N . PRO A 1 167 ? -10.323 -11.948 17.586 1.00 90.06 167 PRO A N 1
ATOM 1357 C CA . PRO A 1 167 ? -9.626 -11.456 18.780 1.00 90.06 167 PRO A CA 1
ATOM 1358 C C . PRO A 1 167 ? -8.267 -12.130 19.036 1.00 90.06 167 PRO A C 1
ATOM 1360 O O . PRO A 1 167 ? -7.349 -11.505 19.565 1.00 90.06 167 PRO A O 1
ATOM 1363 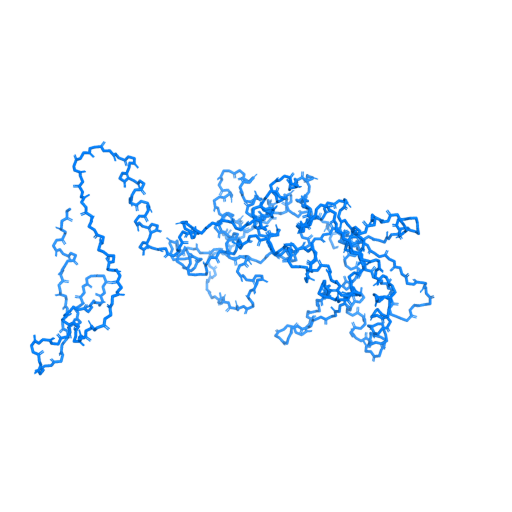N N . ARG A 1 168 ? -8.113 -13.399 18.632 1.00 90.62 168 ARG A N 1
ATOM 1364 C CA . ARG A 1 168 ? -6.836 -14.122 18.723 1.00 90.62 168 ARG A CA 1
ATOM 1365 C C . ARG A 1 168 ? -5.797 -13.549 17.759 1.00 90.62 168 ARG A C 1
ATOM 1367 O O . ARG A 1 168 ? -4.671 -13.292 18.164 1.00 90.62 168 ARG A O 1
ATOM 1374 N N . GLU A 1 169 ? -6.176 -13.291 16.510 1.00 90.88 169 GLU A N 1
ATOM 1375 C CA . GLU A 1 169 ? -5.268 -12.746 15.489 1.00 90.88 169 GLU A CA 1
ATOM 1376 C C . GLU A 1 169 ? -4.839 -11.305 15.786 1.00 90.88 169 GLU A C 1
ATOM 1378 O O . GLU A 1 169 ? -3.693 -10.931 15.521 1.00 90.88 169 GLU A O 1
ATOM 1383 N N . VAL A 1 170 ? -5.728 -10.501 16.381 1.00 87.94 170 VAL A N 1
ATOM 1384 C CA . VAL A 1 170 ? -5.409 -9.131 16.817 1.00 87.94 170 VAL A CA 1
ATOM 1385 C C . VAL A 1 170 ? -4.201 -9.127 17.757 1.00 87.94 170 VAL A C 1
ATOM 1387 O O . VAL A 1 170 ? -3.295 -8.311 17.578 1.00 87.94 170 VAL A O 1
ATOM 1390 N N . ASN A 1 171 ? -4.130 -10.088 18.679 1.00 83.69 171 ASN A N 1
ATOM 1391 C CA . ASN A 1 171 ? -3.046 -10.197 19.657 1.00 83.69 171 ASN A CA 1
ATOM 1392 C C . ASN A 1 171 ? -1.846 -11.037 19.176 1.00 83.69 171 ASN A C 1
ATOM 1394 O O . ASN A 1 171 ? -0.783 -10.960 19.777 1.00 83.69 171 ASN A O 1
ATOM 1398 N N . ALA A 1 172 ? -1.983 -11.804 18.090 1.00 83.00 172 ALA A N 1
ATOM 1399 C CA . ALA A 1 172 ? -0.945 -12.711 17.578 1.00 83.00 172 ALA A CA 1
ATOM 1400 C C . ALA A 1 172 ? 0.032 -12.071 16.567 1.00 83.00 172 ALA A C 1
ATOM 1402 O O . ALA A 1 172 ? 0.773 -12.777 15.885 1.00 83.00 172 ALA A O 1
ATOM 1403 N N . GLY A 1 173 ? 0.004 -10.746 16.403 1.00 76.50 173 GLY A N 1
ATOM 1404 C CA . GLY A 1 173 ? 0.881 -10.056 15.456 1.00 76.50 173 GLY A CA 1
ATOM 1405 C C . GLY A 1 173 ? 2.355 -10.168 15.851 1.00 76.50 173 GLY A C 1
ATOM 1406 O O . GLY A 1 173 ? 2.690 -10.075 17.029 1.00 76.50 173 GLY A O 1
ATOM 1407 N N . GLN A 1 174 ? 3.246 -10.330 14.869 1.00 80.38 174 GLN A N 1
ATOM 1408 C CA . GLN A 1 174 ? 4.683 -10.357 15.135 1.00 80.38 174 GLN A CA 1
ATOM 1409 C C . GLN A 1 174 ? 5.132 -9.007 15.712 1.00 80.38 174 GLN A C 1
ATOM 1411 O O . GLN A 1 174 ? 4.854 -7.943 15.135 1.00 80.38 174 GLN A O 1
ATOM 1416 N N . GLU A 1 175 ? 5.843 -9.051 16.839 1.00 78.50 175 GLU A N 1
ATOM 1417 C CA . GLU A 1 175 ? 6.455 -7.864 17.426 1.00 78.50 175 GLU A CA 1
ATOM 1418 C C . GLU A 1 175 ? 7.340 -7.162 16.399 1.00 78.50 175 GLU A C 1
ATOM 1420 O O . GLU A 1 175 ? 8.047 -7.789 15.608 1.00 78.50 175 GLU A O 1
ATOM 1425 N N . GLY A 1 176 ? 7.237 -5.837 16.354 1.00 84.12 176 GLY A N 1
ATOM 1426 C CA . GLY A 1 176 ? 8.030 -5.049 15.429 1.00 84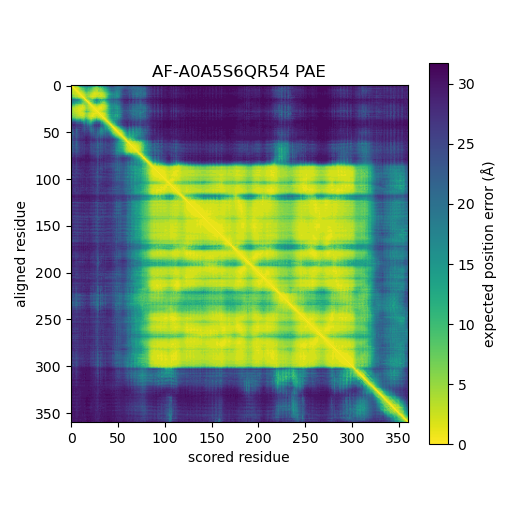.12 176 GLY A CA 1
ATOM 1427 C C . GLY A 1 176 ? 7.533 -5.024 13.977 1.00 84.12 176 GLY A C 1
ATOM 1428 O O . GLY A 1 176 ? 7.968 -4.160 13.215 1.00 84.12 176 GLY A O 1
ATOM 1429 N N . ARG A 1 177 ? 6.584 -5.893 13.593 1.00 89.38 177 ARG A N 1
ATOM 1430 C CA . ARG A 1 177 ? 5.954 -5.955 12.253 1.00 89.38 177 ARG A CA 1
ATOM 1431 C C . ARG A 1 177 ? 4.432 -5.808 12.282 1.00 89.38 177 ARG A C 1
ATOM 1433 O O . ARG A 1 177 ? 3.743 -6.123 11.312 1.00 89.38 177 ARG A O 1
ATOM 1440 N N . THR A 1 178 ? 3.893 -5.330 13.395 1.00 92.69 178 THR A N 1
ATOM 1441 C CA . THR A 1 178 ? 2.455 -5.125 13.559 1.00 92.69 178 THR A CA 1
ATOM 1442 C C . THR A 1 178 ? 2.143 -3.639 13.620 1.00 92.69 178 THR A C 1
ATOM 1444 O O . THR A 1 178 ? 2.687 -2.919 14.456 1.00 92.69 178 THR A O 1
ATOM 1447 N N . TRP A 1 179 ? 1.258 -3.175 12.738 1.00 95.12 179 TRP A N 1
ATOM 1448 C CA . TRP A 1 179 ? 0.925 -1.761 12.623 1.00 95.12 179 TRP A CA 1
ATOM 1449 C C . TRP A 1 179 ? -0.510 -1.546 12.157 1.00 95.12 179 TRP A C 1
ATOM 1451 O O . TRP A 1 179 ? -0.981 -2.188 11.222 1.00 95.12 179 TRP A O 1
ATOM 1461 N N . TRP A 1 180 ? -1.183 -0.592 12.798 1.00 96.94 180 TRP A N 1
ATOM 1462 C CA . TRP A 1 180 ? -2.491 -0.094 12.401 1.00 96.94 180 TRP A CA 1
ATOM 1463 C C . TRP A 1 180 ? -2.325 1.188 11.600 1.00 96.94 180 TRP A C 1
ATOM 1465 O O . TRP A 1 180 ? -1.966 2.234 12.144 1.00 96.94 180 TRP A O 1
ATOM 1475 N N . VAL A 1 181 ? -2.588 1.108 10.304 1.00 97.06 181 VAL A N 1
ATOM 1476 C CA . VAL A 1 181 ? -2.525 2.224 9.372 1.00 97.06 181 VAL A CA 1
ATOM 1477 C C . VAL A 1 181 ? -3.835 3.019 9.459 1.00 97.06 181 VAL A C 1
ATOM 1479 O O . VAL A 1 181 ? -4.897 2.491 9.116 1.00 97.06 181 VAL A O 1
ATOM 1482 N N . PRO A 1 182 ? -3.804 4.285 9.917 1.00 97.50 182 PRO A N 1
ATOM 1483 C CA . PRO A 1 182 ? -4.971 5.157 9.867 1.00 97.50 182 PRO A CA 1
ATOM 1484 C C . PRO A 1 182 ? -5.395 5.387 8.418 1.00 97.50 182 PRO A C 1
ATOM 1486 O O . PRO A 1 182 ? -4.557 5.396 7.521 1.00 97.50 182 PRO A O 1
ATOM 1489 N N . HIS A 1 183 ? -6.671 5.652 8.175 1.00 97.31 183 HIS A N 1
ATOM 1490 C CA . HIS A 1 183 ? -7.175 5.926 6.832 1.00 97.31 183 HIS A CA 1
ATOM 1491 C C . HIS A 1 183 ? -8.049 7.178 6.803 1.00 97.31 183 HIS A C 1
ATOM 1493 O O . HIS A 1 183 ? -8.506 7.673 7.833 1.00 97.31 183 HIS A O 1
ATOM 1499 N N . HIS A 1 184 ? -8.212 7.756 5.616 1.00 94.75 184 HIS A N 1
ATOM 1500 C CA . HIS A 1 184 ? -9.029 8.948 5.402 1.00 94.75 184 HIS A CA 1
ATOM 1501 C C . HIS A 1 184 ? -9.551 9.012 3.965 1.00 94.75 184 HIS A C 1
ATOM 1503 O O . HIS A 1 184 ? -9.008 8.388 3.053 1.00 94.75 184 HIS A O 1
ATOM 1509 N N . ALA A 1 185 ? -10.626 9.775 3.765 1.00 94.31 185 ALA A N 1
ATOM 1510 C CA . ALA A 1 185 ? -11.189 10.007 2.443 1.00 94.31 185 ALA A CA 1
ATOM 1511 C C . ALA A 1 185 ? -10.408 11.090 1.694 1.00 94.31 185 ALA A C 1
ATOM 1513 O O . ALA A 1 185 ? -10.131 12.159 2.241 1.00 94.31 185 ALA A O 1
ATOM 1514 N N . VAL A 1 186 ? -10.142 10.831 0.418 1.00 90.75 186 VAL A N 1
ATOM 1515 C CA . VAL A 1 186 ? -9.650 11.803 -0.556 1.00 90.75 186 VAL A CA 1
ATOM 1516 C C . VAL A 1 186 ? -10.651 11.876 -1.702 1.00 90.75 186 VAL A C 1
ATOM 1518 O O . VAL A 1 186 ? -11.033 10.858 -2.286 1.00 90.75 186 VAL A O 1
ATOM 1521 N N . ILE A 1 187 ? -11.070 13.095 -2.028 1.00 88.31 187 ILE A N 1
ATOM 1522 C CA . ILE A 1 187 ? -11.965 13.393 -3.145 1.00 88.31 187 ILE A CA 1
ATOM 1523 C C . ILE A 1 187 ? -11.166 14.220 -4.143 1.00 88.31 187 ILE A C 1
ATOM 1525 O O . ILE A 1 187 ? -10.541 15.213 -3.777 1.00 88.31 187 ILE A O 1
ATOM 1529 N N . ASN A 1 188 ? -11.153 13.790 -5.402 1.00 82.69 188 ASN A N 1
ATOM 1530 C CA . ASN A 1 188 ? -10.509 14.556 -6.461 1.00 82.69 188 ASN A CA 1
ATOM 1531 C C . ASN A 1 188 ? -11.458 15.687 -6.899 1.00 82.69 188 ASN A C 1
ATOM 1533 O O . ASN A 1 188 ? -12.573 15.363 -7.311 1.00 82.69 188 ASN A O 1
ATOM 1537 N N . PRO A 1 189 ? -11.037 16.966 -6.889 1.00 84.75 189 PRO A N 1
ATOM 1538 C CA . PRO A 1 189 ? -11.860 18.076 -7.379 1.00 84.75 189 PRO A CA 1
ATOM 1539 C C . PRO A 1 189 ? -12.357 17.877 -8.818 1.00 84.75 189 PRO A C 1
ATOM 1541 O O . PRO A 1 189 ? -13.485 18.227 -9.136 1.00 84.75 189 PRO A O 1
ATOM 1544 N N . ASN A 1 190 ? -11.556 17.221 -9.665 1.00 82.12 190 ASN A N 1
ATOM 1545 C CA . ASN A 1 190 ? -11.904 16.931 -11.060 1.00 82.12 190 ASN A CA 1
ATOM 1546 C C . ASN A 1 190 ? -12.841 15.718 -11.214 1.00 82.12 190 ASN A C 1
ATOM 1548 O O . ASN A 1 190 ? -13.339 15.452 -12.305 1.00 82.12 190 ASN A O 1
ATOM 1552 N N . LYS A 1 191 ? -13.036 14.924 -10.150 1.00 82.31 191 LYS A N 1
ATOM 1553 C CA . LYS A 1 191 ? -13.924 13.746 -10.113 1.00 82.31 191 LYS A CA 1
ATOM 1554 C C . LYS A 1 191 ? -14.634 13.675 -8.750 1.00 82.31 191 LYS A C 1
ATOM 1556 O O . LYS A 1 191 ? -14.406 12.719 -8.002 1.00 82.31 191 LYS A O 1
ATOM 1561 N N . PRO A 1 192 ? -15.486 14.660 -8.412 1.00 81.50 192 PRO A N 1
ATOM 1562 C CA . PRO A 1 192 ? -16.037 14.821 -7.063 1.00 81.50 192 PRO A CA 1
ATOM 1563 C C . PRO A 1 192 ? -16.936 13.651 -6.635 1.00 81.50 192 PRO A C 1
ATOM 1565 O O . PRO A 1 192 ? -17.043 13.336 -5.447 1.00 81.50 192 PRO A O 1
ATOM 1568 N N . SER A 1 193 ? -17.518 12.934 -7.601 1.00 81.00 193 SER A N 1
ATOM 1569 C CA . SER A 1 193 ? -18.321 11.728 -7.375 1.00 81.00 193 SER A CA 1
ATOM 1570 C C . SER A 1 193 ? -17.500 10.517 -6.914 1.00 81.00 193 SER A C 1
ATOM 1572 O O . SER A 1 193 ? -18.037 9.622 -6.259 1.00 81.00 193 SER A O 1
ATOM 1574 N N . LYS A 1 194 ? -16.181 10.485 -7.148 1.00 84.44 194 LYS A N 1
ATOM 1575 C CA . LYS A 1 194 ? -15.329 9.341 -6.796 1.00 84.44 194 LYS A CA 1
ATOM 1576 C C . LYS A 1 194 ? -14.578 9.585 -5.485 1.00 84.44 194 LYS A C 1
ATOM 1578 O O . LYS A 1 194 ? -13.590 10.316 -5.455 1.00 84.44 194 LYS A O 1
ATOM 1583 N N . LEU A 1 195 ? -15.028 8.925 -4.417 1.00 91.38 195 LEU A N 1
ATOM 1584 C CA . LEU A 1 195 ? -14.330 8.886 -3.131 1.00 91.38 195 LEU A CA 1
ATOM 1585 C C . LEU A 1 195 ? -13.263 7.787 -3.158 1.00 91.38 195 LEU A C 1
ATOM 1587 O O . LEU A 1 195 ? -13.520 6.674 -3.616 1.00 91.38 195 LEU A O 1
ATOM 1591 N N . ARG A 1 196 ? -12.060 8.099 -2.674 1.00 90.56 196 ARG A N 1
ATOM 1592 C CA . ARG A 1 196 ? -10.982 7.125 -2.471 1.00 90.56 196 ARG A CA 1
ATOM 1593 C C . ARG A 1 196 ? -10.599 7.095 -1.001 1.00 90.56 196 ARG A C 1
ATOM 1595 O O . ARG A 1 196 ? -10.480 8.149 -0.383 1.00 90.56 196 ARG A O 1
ATOM 1602 N N . ILE A 1 197 ? -10.372 5.901 -0.466 1.00 94.50 197 ILE A N 1
ATOM 1603 C CA . ILE A 1 197 ? -9.816 5.725 0.875 1.00 94.50 197 ILE A CA 1
ATOM 1604 C C . ILE A 1 197 ? -8.303 5.579 0.744 1.00 94.50 197 ILE A C 1
ATOM 1606 O O . ILE A 1 197 ? -7.821 4.718 0.005 1.00 94.50 197 ILE A O 1
ATOM 1610 N N . VAL A 1 198 ? -7.574 6.441 1.447 1.00 93.50 198 VAL A N 1
ATOM 1611 C CA . VAL A 1 198 ? -6.111 6.466 1.495 1.00 93.50 198 VAL A CA 1
ATOM 1612 C C . VAL A 1 198 ? -5.657 6.050 2.882 1.00 93.50 198 VAL A C 1
ATOM 1614 O O . VAL A 1 198 ? -6.184 6.542 3.880 1.00 93.50 198 VAL A O 1
ATOM 1617 N N . PHE A 1 199 ? -4.666 5.167 2.940 1.00 96.50 199 PHE A N 1
ATOM 1618 C CA . PHE A 1 199 ? -4.079 4.675 4.177 1.00 96.50 199 PH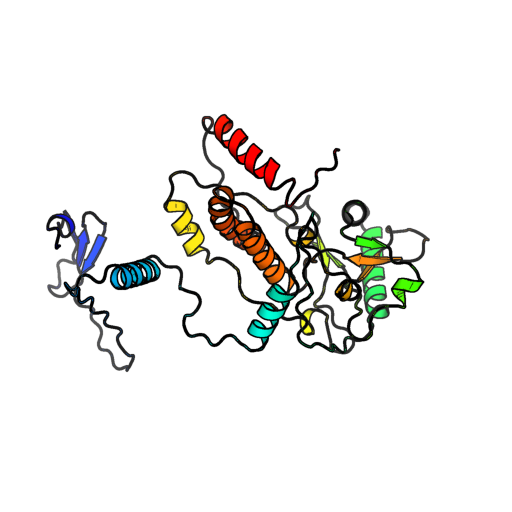E A CA 1
ATOM 1619 C C . PHE A 1 199 ? -2.803 5.470 4.479 1.00 96.50 199 PHE A C 1
ATOM 1621 O O . PHE A 1 199 ? -1.827 5.426 3.735 1.00 96.50 199 PHE A O 1
ATOM 1628 N N . ASP A 1 200 ? -2.804 6.227 5.572 1.00 96.62 200 ASP A N 1
ATOM 1629 C CA . ASP A 1 200 ? -1.688 7.070 5.995 1.00 96.62 200 ASP A CA 1
ATOM 1630 C C . ASP A 1 200 ? -0.588 6.237 6.675 1.00 96.62 200 ASP A C 1
ATOM 1632 O O . ASP A 1 200 ? -0.470 6.183 7.901 1.00 96.62 200 ASP A O 1
ATOM 1636 N N . ALA A 1 201 ? 0.253 5.591 5.866 1.00 95.44 201 ALA A N 1
ATOM 1637 C CA . ALA A 1 201 ? 1.433 4.871 6.347 1.00 95.44 201 ALA A CA 1
ATOM 1638 C C . ALA A 1 201 ? 2.583 5.806 6.785 1.00 95.44 201 ALA A C 1
ATOM 1640 O O . ALA A 1 201 ? 3.589 5.337 7.323 1.00 95.44 201 ALA A O 1
ATOM 1641 N N . ALA A 1 202 ? 2.447 7.124 6.591 1.00 95.31 202 ALA A N 1
ATOM 1642 C CA . ALA A 1 202 ? 3.389 8.129 7.082 1.00 95.31 202 ALA A CA 1
ATOM 1643 C C . ALA A 1 202 ? 3.074 8.585 8.517 1.00 95.31 202 ALA A C 1
ATOM 1645 O O . ALA A 1 202 ? 3.929 9.205 9.157 1.00 95.31 202 ALA A O 1
ATOM 1646 N N . ALA A 1 203 ? 1.891 8.243 9.040 1.00 94.69 203 ALA A N 1
ATOM 1647 C CA . ALA A 1 203 ? 1.488 8.479 10.419 1.00 94.69 203 ALA A CA 1
ATOM 1648 C C . ALA A 1 203 ? 2.580 8.036 11.400 1.00 94.69 203 ALA A C 1
ATOM 1650 O O . ALA A 1 203 ? 2.965 6.868 11.420 1.00 94.69 203 ALA A O 1
ATOM 1651 N N . LYS A 1 204 ? 3.073 8.966 12.224 1.00 94.56 204 LYS A N 1
ATOM 1652 C CA . LYS A 1 204 ? 4.117 8.678 13.210 1.00 94.56 204 LYS A CA 1
ATOM 1653 C C . LYS A 1 204 ? 3.522 8.277 14.558 1.00 94.56 204 LYS A C 1
ATOM 1655 O O . LYS A 1 204 ? 2.562 8.885 15.028 1.00 94.56 204 LYS A O 1
ATOM 1660 N N . PHE A 1 205 ? 4.147 7.306 15.209 1.00 93.94 205 PHE A N 1
ATOM 1661 C CA . PHE A 1 205 ? 3.922 6.933 16.599 1.00 93.94 205 PHE A CA 1
ATOM 1662 C C . PHE A 1 205 ? 5.267 6.593 17.242 1.00 93.94 205 PHE A C 1
ATOM 1664 O O . PHE A 1 205 ? 6.043 5.824 16.681 1.00 93.94 205 PHE A O 1
ATOM 1671 N N . LYS A 1 206 ? 5.563 7.203 18.399 1.00 91.50 206 LYS A N 1
ATOM 1672 C CA . LYS A 1 206 ? 6.851 7.050 19.106 1.00 91.50 206 LYS A CA 1
ATOM 1673 C C . LYS A 1 206 ? 8.075 7.218 18.182 1.00 91.50 206 LYS A C 1
ATOM 1675 O O . LYS A 1 206 ? 9.001 6.420 18.202 1.00 91.50 206 LYS A O 1
ATOM 1680 N N . GLY A 1 207 ? 8.049 8.245 17.328 1.00 90.25 207 GLY A N 1
ATOM 1681 C CA . GLY A 1 207 ? 9.155 8.580 16.420 1.00 90.25 207 GLY A CA 1
ATOM 1682 C C . GLY A 1 207 ? 9.230 7.768 15.120 1.00 90.25 207 GLY A C 1
ATOM 1683 O O . GLY A 1 207 ? 9.932 8.192 14.206 1.00 90.25 207 GLY A O 1
ATOM 1684 N N . MET A 1 208 ? 8.469 6.678 14.978 1.00 91.50 208 MET A N 1
ATOM 1685 C CA . MET A 1 208 ? 8.479 5.816 13.787 1.00 91.50 208 MET A CA 1
ATOM 1686 C C . MET A 1 208 ? 7.153 5.857 13.025 1.00 91.50 208 MET A C 1
ATOM 1688 O O . MET A 1 208 ? 6.098 6.111 13.598 1.00 91.50 208 MET A O 1
ATOM 1692 N N . SER A 1 209 ? 7.203 5.589 11.725 1.00 94.44 209 SER A N 1
ATOM 1693 C CA . SER A 1 209 ? 6.036 5.304 10.880 1.00 94.44 209 SER A CA 1
ATOM 1694 C C . SER A 1 209 ? 6.263 4.033 10.069 1.00 94.44 209 SER A C 1
ATOM 1696 O O . SER A 1 209 ? 7.408 3.617 9.872 1.00 94.44 209 SER A O 1
ATOM 1698 N N . LEU A 1 210 ? 5.196 3.439 9.534 1.00 95.25 210 LEU A N 1
ATOM 1699 C CA . LEU A 1 210 ? 5.336 2.282 8.650 1.00 95.25 210 LEU A CA 1
ATOM 1700 C C . LEU A 1 210 ? 6.222 2.620 7.439 1.00 95.25 210 LEU A C 1
ATOM 1702 O O . LEU A 1 210 ? 7.159 1.888 7.141 1.00 95.25 210 LEU A O 1
ATOM 1706 N N . ASN A 1 211 ? 6.021 3.784 6.813 1.00 95.69 211 ASN A N 1
ATOM 1707 C CA . ASN A 1 211 ? 6.855 4.232 5.693 1.00 95.69 211 ASN A CA 1
ATOM 1708 C C . ASN A 1 211 ? 8.330 4.431 6.070 1.00 95.69 211 ASN A C 1
ATOM 1710 O O . ASN A 1 211 ? 9.189 4.263 5.213 1.00 95.69 211 ASN A O 1
ATOM 1714 N N . SER A 1 212 ? 8.649 4.760 7.327 1.00 94.31 212 SER A N 1
ATOM 1715 C CA . SER A 1 212 ? 10.048 4.851 7.770 1.00 94.31 212 SER A CA 1
ATOM 1716 C C . SER A 1 212 ? 10.741 3.485 7.858 1.00 94.31 212 SER A C 1
ATOM 1718 O O . SER A 1 212 ? 11.957 3.420 7.689 1.00 94.31 212 SER A O 1
ATOM 1720 N N . ALA A 1 213 ? 9.972 2.407 8.059 1.00 94.62 213 ALA A N 1
ATOM 1721 C CA . ALA A 1 213 ? 10.453 1.026 8.146 1.00 94.62 213 ALA A CA 1
ATOM 1722 C C . ALA A 1 213 ? 10.467 0.289 6.791 1.00 94.62 213 ALA A C 1
ATOM 1724 O O . ALA A 1 213 ? 11.010 -0.815 6.690 1.00 94.62 213 ALA A O 1
ATOM 1725 N N . LEU A 1 214 ? 9.893 0.896 5.748 1.00 95.62 214 LEU A N 1
ATOM 1726 C CA 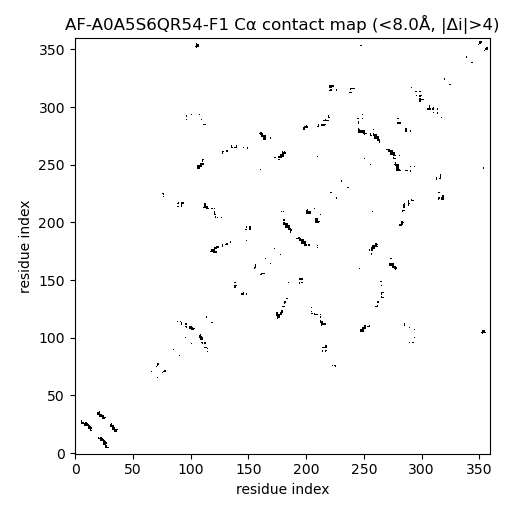. LEU A 1 214 ? 9.819 0.350 4.395 1.00 95.62 214 LEU A CA 1
ATOM 1727 C C . LEU A 1 214 ? 10.774 1.085 3.445 1.00 95.62 214 LEU A C 1
ATOM 1729 O O . LEU A 1 214 ? 10.981 2.295 3.532 1.00 95.62 214 LEU A O 1
ATOM 1733 N N . LEU A 1 215 ? 11.357 0.338 2.518 1.00 96.00 215 LEU A N 1
ATOM 1734 C CA . LEU A 1 215 ? 12.121 0.838 1.383 1.00 96.00 215 LEU A CA 1
ATOM 1735 C C . LEU A 1 215 ? 11.153 1.391 0.337 1.00 96.00 215 LEU A C 1
ATOM 1737 O O . LEU A 1 215 ? 10.076 0.839 0.123 1.00 96.00 215 LEU A O 1
ATOM 1741 N N . LYS A 1 216 ? 11.556 2.446 -0.372 1.00 92.19 216 LYS A N 1
ATOM 1742 C CA . LYS A 1 216 ? 10.798 2.949 -1.530 1.00 92.19 216 LYS A CA 1
ATOM 1743 C C . LYS A 1 216 ? 10.737 1.930 -2.668 1.00 92.19 216 LYS A C 1
ATOM 1745 O O . LYS A 1 216 ? 9.727 1.847 -3.360 1.00 92.19 216 LYS A O 1
ATOM 1750 N N . GLY A 1 217 ? 11.787 1.124 -2.797 1.00 90.75 217 GLY A N 1
ATOM 1751 C CA . GLY A 1 217 ? 11.983 0.233 -3.929 1.00 90.75 217 GLY A CA 1
ATOM 1752 C C . GLY A 1 217 ? 12.552 0.959 -5.151 1.00 90.75 217 GLY A C 1
ATOM 1753 O O . GLY A 1 217 ? 12.649 2.190 -5.140 1.00 90.75 217 GLY A O 1
ATOM 1754 N N . PRO A 1 218 ? 12.954 0.194 -6.178 1.00 85.88 218 PRO A N 1
ATOM 1755 C CA . PRO A 1 218 ? 13.531 0.741 -7.400 1.00 85.88 218 PRO A CA 1
ATOM 1756 C C . PRO A 1 218 ? 12.520 1.598 -8.166 1.00 85.88 218 PRO A C 1
ATOM 1758 O O . PRO A 1 218 ? 11.309 1.349 -8.128 1.00 85.88 218 PRO A O 1
ATOM 1761 N N . ASP A 1 219 ? 13.021 2.597 -8.894 1.00 80.69 219 ASP A N 1
ATOM 1762 C CA . ASP A 1 219 ? 12.189 3.369 -9.813 1.00 80.69 219 ASP A CA 1
ATOM 1763 C C . ASP A 1 219 ? 11.936 2.564 -11.091 1.00 80.69 219 ASP A C 1
ATOM 1765 O O . ASP A 1 219 ? 12.771 2.462 -11.986 1.00 80.69 219 ASP A O 1
ATOM 1769 N N . LEU A 1 220 ? 10.757 1.950 -11.144 1.00 76.88 220 LEU A N 1
ATOM 1770 C CA . LEU A 1 220 ? 10.289 1.165 -12.282 1.00 76.88 220 LEU A CA 1
ATOM 1771 C C . LEU A 1 220 ? 9.309 1.954 -13.152 1.00 76.88 220 LEU A C 1
ATOM 1773 O O . LEU A 1 220 ? 8.592 1.363 -13.969 1.00 76.88 220 LEU A O 1
ATOM 1777 N N . MET A 1 221 ? 9.238 3.275 -12.987 1.00 68.38 221 MET A N 1
ATOM 1778 C CA . MET A 1 221 ? 8.432 4.104 -13.869 1.00 68.38 221 MET A CA 1
ATOM 1779 C C . MET A 1 221 ? 9.120 4.202 -15.229 1.00 68.38 221 MET A C 1
ATOM 1781 O O . MET A 1 221 ? 10.322 4.436 -15.335 1.00 68.38 221 MET A O 1
ATOM 1785 N N . ALA A 1 222 ? 8.352 4.005 -16.293 1.00 66.56 222 ALA A N 1
ATOM 1786 C CA . ALA A 1 222 ? 8.843 4.276 -17.630 1.00 66.56 222 ALA A CA 1
ATOM 1787 C C . ALA A 1 222 ? 9.014 5.788 -17.821 1.00 66.56 222 ALA A C 1
ATOM 1789 O O . ALA A 1 222 ? 8.160 6.577 -17.410 1.00 66.56 222 ALA A O 1
ATOM 1790 N N . ASN A 1 223 ? 10.107 6.200 -18.462 1.00 68.69 223 ASN A N 1
ATOM 1791 C CA . ASN A 1 223 ? 10.299 7.601 -18.808 1.00 68.69 223 ASN A CA 1
ATOM 1792 C C . ASN A 1 223 ? 9.211 8.032 -19.811 1.00 68.69 223 ASN A C 1
ATOM 1794 O O . ASN A 1 223 ? 9.008 7.390 -20.842 1.00 68.69 223 ASN A O 1
ATOM 1798 N N . LEU A 1 224 ? 8.505 9.124 -19.497 1.00 68.75 224 LEU A N 1
ATOM 1799 C CA . LEU A 1 224 ? 7.389 9.625 -20.299 1.00 68.75 224 LEU A CA 1
ATOM 1800 C C . LEU A 1 224 ? 7.789 9.933 -21.744 1.00 68.75 224 LEU A C 1
ATOM 1802 O O . LEU A 1 224 ? 7.010 9.658 -22.651 1.00 68.75 224 LEU A O 1
ATOM 1806 N N . VAL A 1 225 ? 8.996 10.456 -21.971 1.00 70.81 225 VAL A N 1
ATOM 1807 C CA . VAL A 1 225 ? 9.508 10.725 -23.324 1.00 70.81 225 VAL A CA 1
ATOM 1808 C C . VAL A 1 225 ? 9.546 9.432 -24.139 1.00 70.81 225 VAL A C 1
ATOM 1810 O O . VAL A 1 225 ? 9.104 9.416 -25.281 1.00 70.81 225 VAL A O 1
ATOM 1813 N N . CYS A 1 226 ? 9.935 8.326 -23.510 1.00 68.25 226 CYS A N 1
ATOM 1814 C CA . CYS A 1 226 ? 10.011 7.007 -24.141 1.00 68.25 226 CYS A CA 1
ATOM 1815 C C . CYS A 1 226 ? 8.669 6.425 -24.466 1.00 68.25 226 CYS A C 1
ATOM 1817 O O . CYS A 1 226 ? 8.490 5.837 -25.528 1.00 68.25 226 CYS A O 1
ATOM 1819 N N . ILE A 1 227 ? 7.721 6.602 -23.550 1.00 69.88 227 ILE A N 1
ATOM 1820 C CA . ILE A 1 227 ? 6.337 6.244 -23.810 1.00 69.88 227 ILE A CA 1
ATOM 1821 C C . ILE A 1 227 ? 5.878 7.019 -25.049 1.00 69.88 227 ILE A C 1
ATOM 1823 O O . ILE A 1 227 ? 5.463 6.409 -26.025 1.00 69.88 227 ILE A O 1
ATOM 1827 N N . LEU A 1 228 ? 6.041 8.345 -25.073 1.00 72.44 228 LEU A N 1
ATOM 1828 C CA . LEU A 1 228 ? 5.588 9.186 -26.185 1.00 72.44 228 LEU A CA 1
ATOM 1829 C C . LEU A 1 228 ? 6.297 8.895 -27.518 1.00 72.44 228 LEU A C 1
ATOM 1831 O O . LEU A 1 228 ? 5.661 8.985 -28.565 1.00 72.44 228 LEU A O 1
ATOM 1835 N N . GLN A 1 229 ? 7.583 8.543 -27.504 1.00 70.44 229 GLN A N 1
ATOM 1836 C CA . GLN A 1 229 ? 8.308 8.133 -28.708 1.00 70.44 229 GLN A CA 1
ATOM 1837 C C . GLN A 1 229 ? 7.803 6.786 -29.230 1.00 70.44 229 GLN A C 1
ATOM 1839 O O . GLN A 1 229 ? 7.499 6.681 -30.415 1.00 70.44 229 GLN A O 1
ATOM 1844 N N . ARG A 1 230 ? 7.608 5.788 -28.356 1.00 69.12 230 ARG A N 1
ATOM 1845 C CA . ARG A 1 230 ? 7.023 4.489 -28.741 1.00 69.12 230 ARG A CA 1
ATOM 1846 C C . ARG A 1 230 ? 5.612 4.635 -29.303 1.00 69.12 230 ARG A C 1
ATOM 1848 O O . ARG A 1 230 ? 5.273 3.976 -30.276 1.00 69.12 230 ARG A O 1
ATOM 1855 N N . PHE A 1 231 ? 4.831 5.575 -28.769 1.00 69.44 231 PHE A N 1
ATOM 1856 C CA . PHE A 1 231 ? 3.513 5.941 -29.298 1.00 69.44 231 PHE A CA 1
ATOM 1857 C C . PHE A 1 231 ? 3.535 6.404 -30.762 1.00 69.44 231 PHE A C 1
ATOM 1859 O O . PHE A 1 231 ? 2.501 6.351 -31.420 1.00 69.44 231 PHE A O 1
ATOM 1866 N N . ARG A 1 232 ? 4.682 6.871 -31.269 1.00 73.75 232 ARG A N 1
ATOM 1867 C CA . ARG A 1 232 ? 4.848 7.319 -32.659 1.00 73.75 232 ARG A CA 1
ATOM 1868 C C . ARG A 1 232 ? 5.394 6.236 -33.588 1.00 73.75 232 ARG A C 1
ATOM 1870 O O . ARG A 1 232 ? 5.360 6.440 -34.795 1.00 73.75 232 ARG A O 1
ATOM 1877 N N . LEU A 1 233 ? 5.900 5.122 -33.051 1.00 68.56 233 LEU A N 1
ATOM 1878 C CA . LEU A 1 233 ? 6.490 4.045 -33.856 1.00 68.56 233 LEU A CA 1
ATOM 1879 C C . LEU A 1 233 ? 5.439 3.287 -34.671 1.00 68.56 233 LEU A C 1
ATOM 1881 O O . LEU A 1 233 ? 5.744 2.782 -35.747 1.00 68.56 233 LEU A O 1
ATOM 1885 N N . TYR A 1 234 ? 4.202 3.229 -34.177 1.00 70.62 234 TYR A N 1
ATOM 1886 C CA . TYR A 1 234 ? 3.126 2.463 -34.794 1.00 70.62 234 TYR A CA 1
ATOM 1887 C C . TYR A 1 234 ? 1.915 3.349 -35.114 1.00 70.62 234 TYR A C 1
ATOM 1889 O O . TYR A 1 234 ? 1.629 4.298 -34.384 1.00 70.62 234 TYR A O 1
ATOM 1897 N N . PRO A 1 235 ? 1.153 3.032 -36.178 1.00 71.50 235 PRO A N 1
ATOM 1898 C CA . PRO A 1 235 ? 0.000 3.831 -36.606 1.00 71.50 235 PRO A CA 1
ATOM 1899 C C . PRO A 1 235 ? -1.182 3.786 -35.626 1.00 71.50 235 PRO A C 1
AT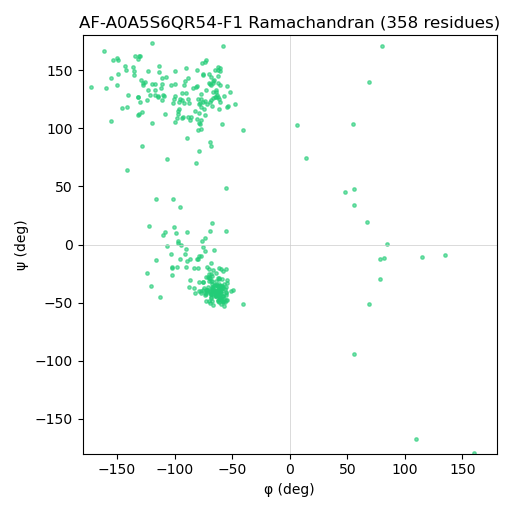OM 1901 O O . PRO A 1 235 ? -2.093 4.607 -35.721 1.00 71.50 235 PRO A O 1
ATOM 1904 N N . VAL A 1 236 ? -1.199 2.818 -34.705 1.00 74.06 236 VAL A N 1
ATOM 1905 C CA . VAL A 1 236 ? -2.267 2.630 -33.720 1.00 74.06 236 VAL A CA 1
ATOM 1906 C C . VAL A 1 236 ? -1.644 2.458 -32.345 1.00 74.06 236 VAL A C 1
ATOM 1908 O O . VAL A 1 236 ? -0.816 1.573 -32.148 1.00 74.06 236 VAL A O 1
ATOM 1911 N N . ALA A 1 237 ? -2.095 3.263 -31.386 1.00 68.69 237 ALA A N 1
ATOM 1912 C CA . ALA A 1 237 ? -1.693 3.144 -29.994 1.00 68.69 237 ALA A CA 1
ATOM 1913 C C . ALA A 1 237 ? -2.858 2.664 -29.121 1.00 68.69 237 ALA A C 1
ATOM 1915 O O . ALA A 1 237 ? -3.995 3.120 -29.268 1.00 68.69 237 ALA A O 1
ATOM 1916 N N . ILE A 1 238 ? -2.567 1.750 -28.195 1.00 69.56 238 ILE A N 1
ATOM 1917 C CA . ILE A 1 238 ? -3.540 1.201 -27.249 1.00 69.56 238 ILE A CA 1
ATOM 1918 C C . ILE A 1 238 ? -3.211 1.733 -25.857 1.00 69.56 238 ILE A C 1
ATOM 1920 O O . ILE A 1 238 ? -2.084 1.625 -25.382 1.00 69.56 238 ILE A O 1
ATOM 1924 N N . SER A 1 239 ? -4.220 2.291 -25.196 1.00 68.62 239 SER A N 1
ATOM 1925 C CA . SER A 1 239 ? -4.143 2.749 -23.813 1.00 68.62 239 SER A CA 1
ATOM 1926 C C . SER A 1 239 ? -5.289 2.135 -23.018 1.00 68.62 239 SER A C 1
ATOM 1928 O O . SER A 1 239 ? -6.425 2.081 -23.495 1.00 68.62 239 SER A O 1
ATOM 1930 N N . SER A 1 240 ? -4.991 1.671 -21.811 1.00 68.62 240 SER A N 1
ATOM 1931 C CA . SER A 1 240 ? -5.962 1.179 -20.835 1.00 68.62 240 SER A CA 1
ATOM 1932 C C . SER A 1 240 ? -5.620 1.769 -19.467 1.00 68.62 240 SER A C 1
ATOM 1934 O O . SER A 1 240 ? -4.521 2.276 -19.300 1.00 68.62 240 SER A O 1
ATOM 1936 N N . ASP A 1 241 ? -6.575 1.741 -18.532 1.00 69.31 241 ASP A N 1
ATOM 1937 C CA . ASP A 1 241 ? -6.358 2.056 -17.112 1.00 69.31 241 ASP A CA 1
ATOM 1938 C C . ASP A 1 241 ? -6.465 0.760 -16.300 1.00 69.31 241 ASP A C 1
ATOM 1940 O O . ASP A 1 241 ? -7.468 0.040 -16.410 1.00 69.31 241 ASP A O 1
ATOM 1944 N N . ILE A 1 242 ? -5.472 0.452 -15.460 1.00 73.88 242 ILE A N 1
ATOM 1945 C CA . ILE A 1 242 ? -5.589 -0.667 -14.512 1.00 73.88 242 ILE A CA 1
ATOM 1946 C C . ILE A 1 242 ? -6.417 -0.219 -13.310 1.00 73.88 242 ILE A C 1
ATOM 1948 O O . ILE A 1 242 ? -5.930 0.365 -12.332 1.00 73.88 242 ILE A O 1
ATOM 1952 N N . ALA A 1 243 ? -7.698 -0.576 -13.352 1.00 74.19 243 ALA A N 1
ATOM 1953 C CA . ALA A 1 243 ? -8.62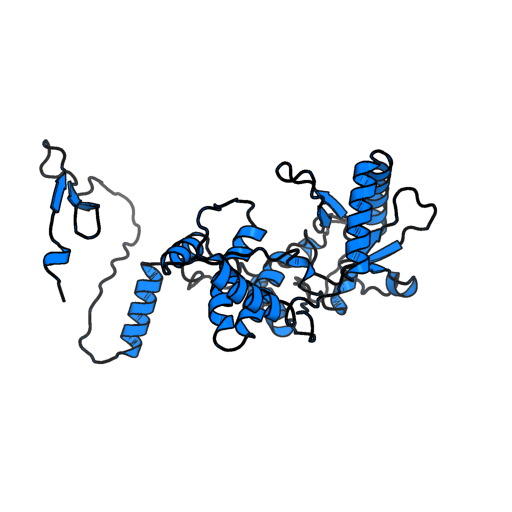3 -0.308 -12.267 1.00 74.19 243 ALA A CA 1
ATOM 1954 C C . ALA A 1 243 ? -8.098 -0.878 -10.936 1.00 74.19 243 ALA A C 1
ATOM 1956 O O . ALA A 1 243 ? -7.942 -2.090 -10.758 1.00 74.19 243 ALA A O 1
ATOM 1957 N N . LYS A 1 244 ? -7.874 0.023 -9.971 1.00 81.94 244 LYS A N 1
ATOM 1958 C CA . LYS A 1 244 ? -7.425 -0.305 -8.609 1.00 81.94 244 LYS A CA 1
ATOM 1959 C C . LYS A 1 244 ? -6.126 -1.124 -8.596 1.00 81.94 244 LYS A C 1
ATOM 1961 O O . LYS A 1 244 ? -6.044 -2.112 -7.875 1.00 81.94 244 LYS A O 1
ATOM 1966 N N . MET A 1 245 ? -5.117 -0.698 -9.361 1.00 84.31 245 MET A N 1
ATOM 1967 C CA . MET A 1 245 ? -3.812 -1.369 -9.494 1.00 84.31 245 MET A CA 1
ATOM 1968 C C . MET A 1 245 ? -3.247 -1.931 -8.179 1.00 84.31 245 MET A C 1
ATOM 1970 O O . MET A 1 245 ? -2.933 -3.116 -8.112 1.00 84.31 245 MET A O 1
ATOM 1974 N N . PHE A 1 246 ? -3.188 -1.125 -7.113 1.00 88.00 246 PHE A N 1
ATOM 1975 C CA . PHE A 1 246 ? -2.675 -1.570 -5.809 1.00 88.00 246 PHE A CA 1
ATOM 1976 C C . PHE A 1 246 ? -3.450 -2.766 -5.234 1.00 88.00 246 PHE A C 1
ATOM 1978 O O . PHE A 1 246 ? -2.863 -3.681 -4.668 1.00 88.00 246 PHE A O 1
ATOM 1985 N N . HIS A 1 247 ? -4.762 -2.822 -5.461 1.00 89.56 247 HIS A N 1
ATOM 1986 C CA . HIS A 1 247 ? -5.605 -3.915 -4.985 1.00 89.56 247 HIS A CA 1
ATOM 1987 C C . HIS A 1 247 ? -5.511 -5.192 -5.839 1.00 89.56 247 HIS A C 1
ATOM 1989 O O . HIS A 1 247 ? -6.024 -6.239 -5.432 1.00 89.56 247 HIS A O 1
ATOM 1995 N N . GLN A 1 248 ? -4.862 -5.130 -7.008 1.00 89.06 248 GLN A N 1
ATOM 1996 C CA . GLN A 1 248 ? -4.591 -6.312 -7.835 1.00 89.06 248 GLN A CA 1
ATOM 1997 C C . GLN A 1 248 ? -3.383 -7.106 -7.334 1.00 89.06 248 GLN A C 1
ATOM 1999 O O . GLN A 1 248 ? -3.266 -8.295 -7.627 1.00 89.06 248 GLN A O 1
ATOM 2004 N N . VAL A 1 249 ? -2.508 -6.483 -6.541 1.00 92.44 249 VAL A N 1
ATOM 2005 C CA . VAL A 1 249 ? -1.338 -7.145 -5.964 1.00 92.44 249 VAL A CA 1
ATOM 2006 C C . VAL A 1 249 ? -1.619 -7.498 -4.514 1.00 92.44 249 VAL A C 1
ATOM 2008 O O . VAL A 1 249 ? -1.923 -6.639 -3.688 1.00 92.44 249 VAL A O 1
ATOM 2011 N N . ARG A 1 250 ? -1.518 -8.785 -4.193 1.00 96.38 250 ARG A N 1
ATOM 2012 C CA . ARG A 1 250 ? -1.726 -9.298 -2.840 1.00 96.38 250 ARG A CA 1
ATOM 2013 C C . ARG A 1 250 ? -0.469 -9.100 -1.989 1.00 96.38 250 ARG A C 1
ATOM 2015 O O . ARG A 1 250 ? 0.658 -9.130 -2.487 1.00 96.38 250 ARG A O 1
ATOM 2022 N N . VAL A 1 251 ? -0.672 -8.931 -0.691 1.00 96.31 251 VAL A N 1
ATOM 2023 C CA . VAL A 1 251 ? 0.404 -8.923 0.308 1.00 96.31 251 VAL A CA 1
ATOM 2024 C C . VAL A 1 251 ? 0.567 -10.347 0.821 1.00 96.31 251 VAL A C 1
ATOM 2026 O O . VAL A 1 251 ? -0.423 -11.043 1.049 1.00 96.31 251 VAL A O 1
ATOM 2029 N N . ARG A 1 252 ? 1.808 -10.817 0.975 1.00 94.31 252 ARG A N 1
ATOM 2030 C CA . ARG A 1 252 ? 2.037 -12.151 1.546 1.00 94.31 252 ARG A CA 1
ATOM 2031 C C . ARG A 1 252 ? 1.602 -12.192 3.019 1.00 94.31 252 ARG A C 1
ATOM 2033 O O . ARG A 1 252 ? 1.905 -11.246 3.745 1.00 94.31 252 ARG A O 1
ATOM 2040 N N . PRO A 1 253 ? 0.982 -13.295 3.490 1.00 90.88 253 PRO A N 1
ATOM 2041 C CA . PRO A 1 253 ? 0.444 -13.389 4.851 1.00 90.88 253 PRO A CA 1
ATOM 2042 C C . PRO A 1 253 ? 1.400 -12.968 5.983 1.00 90.88 253 PRO A C 1
ATOM 2044 O O . PRO A 1 253 ? 0.944 -12.273 6.886 1.00 90.88 253 PRO A O 1
ATOM 2047 N N . PRO A 1 254 ? 2.718 -13.275 5.938 1.00 89.44 254 PRO A N 1
ATOM 2048 C CA . PRO A 1 254 ? 3.648 -12.862 6.995 1.00 89.44 254 PRO A CA 1
ATOM 2049 C C . PRO A 1 254 ? 3.793 -11.348 7.194 1.00 89.44 254 PRO A C 1
ATOM 2051 O O . PRO A 1 254 ? 4.265 -10.926 8.241 1.00 89.44 254 PRO A O 1
ATOM 2054 N N . ASP A 1 255 ? 3.434 -10.531 6.200 1.00 93.25 255 ASP A N 1
ATOM 2055 C CA . ASP A 1 255 ? 3.537 -9.071 6.291 1.00 93.25 255 ASP A CA 1
ATOM 2056 C C . ASP A 1 255 ? 2.159 -8.392 6.460 1.00 93.25 255 ASP A C 1
ATOM 2058 O O . ASP A 1 255 ? 2.092 -7.170 6.599 1.00 93.25 255 ASP A O 1
ATOM 2062 N N . GLY A 1 256 ? 1.061 -9.163 6.485 1.00 93.06 256 GLY A N 1
ATOM 2063 C CA . GLY A 1 256 ? -0.306 -8.642 6.619 1.00 93.06 256 GLY A CA 1
ATOM 2064 C C . GLY A 1 256 ? -0.518 -7.834 7.903 1.00 93.06 256 GLY A C 1
ATOM 2065 O O . GLY A 1 256 ? -1.147 -6.776 7.874 1.00 93.06 256 GLY A O 1
ATOM 2066 N N . SER A 1 257 ? 0.122 -8.242 9.005 1.00 93.81 257 SER A N 1
ATOM 2067 C CA . SER A 1 257 ? 0.017 -7.574 10.308 1.00 93.81 257 SER A CA 1
ATOM 2068 C C . SER A 1 257 ? 0.467 -6.111 10.303 1.00 93.81 257 SER A C 1
ATOM 2070 O O . SER A 1 257 ? 0.065 -5.346 11.181 1.00 93.81 257 SER A O 1
ATOM 2072 N N . ALA A 1 258 ? 1.285 -5.704 9.330 1.00 94.75 258 ALA A N 1
ATOM 2073 C CA . ALA A 1 258 ? 1.732 -4.324 9.173 1.00 94.75 258 ALA A CA 1
ATOM 2074 C C . ALA A 1 258 ? 0.695 -3.423 8.486 1.00 94.75 258 ALA A C 1
ATOM 2076 O O . ALA A 1 258 ? 0.839 -2.203 8.491 1.00 94.75 258 ALA A O 1
ATOM 2077 N N . LEU A 1 259 ? -0.343 -4.009 7.888 1.00 96.44 259 LEU A N 1
ATOM 2078 C CA . LEU A 1 259 ? -1.397 -3.305 7.164 1.00 96.44 259 LEU A CA 1
ATOM 2079 C C . LEU A 1 259 ? -2.754 -3.485 7.850 1.00 96.44 259 LEU A C 1
ATOM 2081 O O . LEU A 1 259 ? -3.782 -3.658 7.190 1.00 96.44 259 LEU A O 1
ATOM 2085 N N . ARG A 1 260 ? -2.771 -3.456 9.185 1.00 96.62 260 ARG A N 1
ATOM 2086 C CA . ARG A 1 260 ? -4.024 -3.480 9.940 1.00 96.62 260 ARG A CA 1
ATOM 2087 C C . ARG A 1 260 ? -4.700 -2.119 9.887 1.00 96.62 260 ARG A C 1
ATOM 2089 O O . ARG A 1 260 ? -4.052 -1.097 9.692 1.00 96.62 260 ARG A O 1
ATOM 2096 N N . SER A 1 261 ? -6.006 -2.075 10.071 1.00 97.38 261 SER A N 1
ATOM 2097 C CA . SER A 1 261 ? -6.785 -0.842 10.141 1.00 97.38 261 SER A CA 1
ATOM 2098 C C . SER A 1 261 ? -7.991 -1.035 11.049 1.00 97.38 261 SER A C 1
ATOM 2100 O O . SER A 1 261 ? -8.397 -2.161 11.319 1.00 97.38 261 SER A O 1
ATOM 2102 N N . LEU A 1 262 ? -8.535 0.066 11.559 1.00 97.94 262 LEU A N 1
ATOM 2103 C CA . LEU A 1 262 ? -9.724 0.049 12.406 1.00 97.94 262 LEU A CA 1
ATOM 2104 C C . LEU A 1 262 ? -10.928 0.496 11.592 1.00 97.94 262 LEU A C 1
ATOM 2106 O O . LEU A 1 262 ? -10.823 1.458 10.824 1.00 97.94 262 LEU A O 1
ATOM 2110 N N . TRP A 1 263 ? -12.057 -0.183 11.752 1.00 97.81 263 TRP A N 1
ATOM 2111 C CA . TRP A 1 263 ? -13.287 0.195 11.070 1.00 97.81 263 TRP A CA 1
ATOM 2112 C C . TRP A 1 263 ? -14.529 -0.282 11.821 1.00 97.81 263 TRP A C 1
ATOM 2114 O O . TRP A 1 263 ? -14.558 -1.383 12.361 1.00 97.81 263 TRP A O 1
ATOM 2124 N N . ARG A 1 264 ? -15.569 0.551 11.796 1.00 96.25 264 ARG A N 1
ATOM 2125 C CA . ARG A 1 264 ? -16.970 0.192 12.030 1.00 96.25 264 ARG A CA 1
ATOM 2126 C C . ARG A 1 264 ? -17.852 1.140 11.225 1.00 96.25 264 ARG A C 1
ATOM 2128 O O . ARG A 1 264 ? -17.388 2.205 10.810 1.00 96.25 264 ARG A O 1
ATOM 2135 N N . GLU A 1 265 ? -19.098 0.750 10.990 1.00 95.50 265 GLU A N 1
ATOM 2136 C CA . GLU A 1 265 ? -20.067 1.622 10.325 1.00 95.50 265 GLU A CA 1
ATOM 2137 C C . GLU A 1 265 ? -20.343 2.865 11.200 1.00 95.50 265 GLU A C 1
ATOM 2139 O O . GLU A 1 265 ? -20.528 2.711 12.411 1.00 95.50 265 GLU A O 1
ATOM 2144 N N . PRO A 1 266 ? -20.324 4.094 10.639 1.00 94.12 266 PRO A N 1
ATOM 2145 C CA . PRO A 1 266 ? -20.504 5.311 11.428 1.00 94.12 266 PRO A CA 1
ATOM 2146 C C . PRO A 1 266 ? -21.829 5.304 12.195 1.00 94.12 266 PRO A C 1
ATOM 2148 O O . PRO A 1 266 ? -22.885 5.117 11.598 1.00 94.12 266 PRO A O 1
ATOM 2151 N N . GLY A 1 267 ? -21.768 5.540 13.507 1.00 89.88 267 GLY A N 1
ATOM 2152 C CA . GLY A 1 267 ? -22.948 5.552 14.379 1.00 89.88 267 GLY A CA 1
ATOM 2153 C C . GLY A 1 267 ? -23.376 4.177 14.897 1.00 89.88 267 GLY A C 1
ATOM 2154 O O . GLY A 1 267 ? -24.341 4.101 15.649 1.00 89.88 267 GLY A O 1
ATOM 2155 N N . SER A 1 268 ? -22.662 3.105 14.541 1.00 93.69 268 SER A N 1
ATOM 2156 C CA . SER A 1 268 ? -22.897 1.780 15.116 1.00 93.69 268 SER A CA 1
ATOM 2157 C C . SER A 1 268 ? -22.495 1.727 16.596 1.00 93.69 268 SER A C 1
ATOM 2159 O O . SER A 1 268 ? -21.427 2.215 16.983 1.00 93.69 268 SER A O 1
ATOM 2161 N N . GLU A 1 269 ? -23.328 1.082 17.414 1.00 92.38 269 GLU A N 1
ATOM 2162 C CA . GLU A 1 269 ? -23.017 0.754 18.813 1.00 92.38 269 GLU A CA 1
ATOM 2163 C C . GLU A 1 269 ? -22.071 -0.449 18.939 1.00 92.38 269 GLU A C 1
ATOM 2165 O O . GLU A 1 269 ? -21.535 -0.716 20.016 1.00 92.38 269 GLU A O 1
ATOM 2170 N N . GLU A 1 270 ? -21.814 -1.157 17.836 1.00 92.94 270 GLU A N 1
ATOM 2171 C CA . GLU A 1 270 ? -20.882 -2.275 17.818 1.00 92.94 270 GLU A CA 1
ATOM 2172 C C . GLU A 1 270 ? -19.449 -1.833 18.171 1.00 92.94 270 GLU A C 1
ATOM 2174 O O . GLU A 1 270 ? -19.029 -0.691 17.897 1.00 92.94 270 GLU A O 1
ATOM 2179 N N . PRO A 1 271 ? -18.658 -2.741 18.774 1.00 93.81 271 PRO A N 1
ATOM 2180 C CA . PRO A 1 271 ? -17.253 -2.482 19.028 1.00 93.81 271 PRO A CA 1
ATOM 2181 C C . PRO A 1 271 ? -16.498 -2.228 17.719 1.00 93.81 271 PRO A C 1
ATOM 2183 O O . PRO A 1 271 ? -16.817 -2.765 16.662 1.00 93.81 271 PRO A O 1
ATOM 2186 N N . ILE A 1 272 ? -15.457 -1.400 17.801 1.00 96.38 272 ILE A N 1
ATOM 2187 C CA . ILE A 1 272 ? -14.586 -1.131 16.656 1.00 96.38 272 ILE A CA 1
ATOM 2188 C C . ILE A 1 272 ? -13.787 -2.392 16.335 1.00 96.38 272 ILE A C 1
ATOM 2190 O O . ILE A 1 272 ? -13.045 -2.891 17.185 1.00 96.38 272 ILE A O 1
ATOM 2194 N N . ASP A 1 273 ? -13.899 -2.847 15.092 1.00 96.88 273 ASP A N 1
ATOM 2195 C CA . ASP A 1 273 ? -13.219 -4.037 14.608 1.00 96.88 273 ASP A CA 1
ATOM 2196 C C . ASP A 1 273 ? -11.836 -3.727 14.028 1.00 96.88 273 ASP A C 1
ATOM 2198 O O . ASP A 1 273 ? -11.572 -2.658 13.461 1.00 96.88 273 ASP A O 1
ATOM 2202 N N . ASP A 1 274 ? -10.965 -4.727 14.114 1.00 97.38 274 ASP A N 1
ATOM 2203 C CA . ASP A 1 274 ? -9.655 -4.748 13.485 1.00 97.38 274 ASP A CA 1
ATOM 2204 C C . ASP A 1 274 ? -9.732 -5.482 12.140 1.00 97.38 274 ASP A C 1
ATOM 2206 O O . ASP A 1 274 ? -10.142 -6.641 12.057 1.00 97.38 274 ASP A O 1
ATOM 2210 N N . TYR A 1 275 ? -9.295 -4.816 11.079 1.00 97.88 275 TYR A N 1
ATOM 2211 C CA . TYR A 1 275 ? -9.193 -5.372 9.735 1.00 97.88 275 TYR A CA 1
ATOM 2212 C C . TYR A 1 275 ? -7.736 -5.477 9.315 1.00 97.88 275 TYR A C 1
ATOM 2214 O O . TYR A 1 275 ? -6.920 -4.636 9.674 1.00 97.88 275 TYR A O 1
ATOM 2222 N N . GLU A 1 276 ? -7.418 -6.467 8.494 1.00 97.19 276 GLU A N 1
ATOM 2223 C CA . GLU A 1 276 ? -6.124 -6.630 7.841 1.00 97.19 276 GLU A CA 1
ATOM 2224 C C . GLU A 1 276 ? -6.280 -6.468 6.331 1.00 97.19 276 GLU A C 1
ATOM 2226 O O . GLU A 1 276 ? -7.113 -7.133 5.706 1.00 97.19 276 GLU A O 1
ATOM 2231 N N . MET A 1 277 ? -5.482 -5.580 5.737 1.00 97.62 277 MET A N 1
ATOM 2232 C CA . MET A 1 277 ? -5.436 -5.432 4.287 1.00 97.62 277 MET A CA 1
ATOM 2233 C C . MET A 1 277 ? -4.626 -6.579 3.681 1.00 97.62 277 MET A C 1
ATOM 2235 O O . MET A 1 277 ? -3.469 -6.803 4.023 1.00 97.62 277 MET A O 1
ATOM 2239 N N . THR A 1 278 ? -5.230 -7.293 2.738 1.00 96.75 278 THR A N 1
ATOM 2240 C CA . THR A 1 278 ? -4.634 -8.465 2.072 1.00 96.75 278 THR A CA 1
ATOM 2241 C C . THR A 1 278 ? -3.996 -8.111 0.724 1.00 96.75 278 THR A C 1
ATOM 2243 O O . THR A 1 278 ? -3.513 -8.981 -0.006 1.00 96.75 278 THR A O 1
ATOM 2246 N N . VAL A 1 279 ? -4.035 -6.832 0.358 1.00 96.19 279 VAL A N 1
ATOM 2247 C CA . VAL A 1 279 ? -3.540 -6.260 -0.896 1.00 96.19 279 VAL A CA 1
ATOM 2248 C C . VAL A 1 279 ? -2.665 -5.047 -0.613 1.00 96.19 279 VAL A C 1
ATOM 2250 O O . VAL A 1 279 ? -2.724 -4.483 0.480 1.00 96.19 279 VAL A O 1
ATOM 2253 N N . GLN A 1 280 ? -1.861 -4.633 -1.594 1.00 95.44 280 GLN A N 1
ATOM 2254 C CA . GLN A 1 280 ? -1.073 -3.409 -1.465 1.00 95.44 280 GLN A CA 1
ATOM 2255 C C . GLN A 1 280 ? -2.015 -2.215 -1.262 1.00 95.44 280 GLN A C 1
ATOM 2257 O O . GLN A 1 280 ? -3.057 -2.096 -1.911 1.00 95.44 280 GLN A O 1
ATOM 2262 N N . ILE A 1 281 ? -1.650 -1.323 -0.341 1.00 94.12 281 ILE A N 1
ATOM 2263 C CA . ILE A 1 281 ? -2.459 -0.153 0.015 1.00 94.12 281 ILE A CA 1
ATOM 2264 C C . ILE A 1 281 ? -1.950 1.103 -0.682 1.00 94.12 281 ILE A C 1
ATOM 2266 O O . ILE A 1 281 ? -0.747 1.278 -0.901 1.00 94.12 281 ILE A O 1
ATOM 2270 N N . PHE A 1 282 ? -2.867 2.025 -0.970 1.00 90.25 282 PHE A N 1
ATOM 2271 C CA . PHE A 1 282 ? -2.494 3.375 -1.371 1.00 90.25 282 PHE A CA 1
ATOM 2272 C C . PHE A 1 282 ? -2.027 4.176 -0.149 1.00 90.25 282 PHE A C 1
ATOM 2274 O O . PHE A 1 282 ? -2.787 4.334 0.807 1.00 90.25 282 PHE A O 1
ATOM 2281 N N . GLY A 1 283 ? -0.794 4.686 -0.208 1.00 90.06 283 GLY A N 1
ATOM 2282 C CA . GLY A 1 283 ? -0.158 5.490 0.843 1.00 90.06 283 GLY A CA 1
ATOM 2283 C C . GLY A 1 283 ? 1.064 4.841 1.506 1.00 90.06 283 GLY A C 1
ATOM 2284 O O . GLY A 1 283 ? 1.824 5.539 2.182 1.00 90.06 283 GLY A O 1
ATOM 2285 N N . ALA A 1 284 ? 1.320 3.551 1.254 1.00 93.75 284 ALA A N 1
ATOM 2286 C CA . ALA A 1 284 ? 2.596 2.926 1.598 1.00 93.75 284 ALA A CA 1
ATOM 2287 C C . ALA A 1 284 ? 3.675 3.230 0.543 1.00 93.75 284 ALA A C 1
ATOM 2289 O O . ALA A 1 284 ? 3.438 3.133 -0.662 1.00 93.75 284 ALA A O 1
ATOM 2290 N N . THR A 1 285 ? 4.873 3.578 1.013 1.00 93.75 285 THR A N 1
ATOM 2291 C CA . THR A 1 285 ? 6.006 4.035 0.191 1.00 93.75 285 THR A CA 1
ATOM 2292 C C . THR A 1 285 ? 6.480 2.988 -0.824 1.00 93.75 285 THR A C 1
ATOM 2294 O O . THR A 1 285 ? 6.871 3.355 -1.928 1.00 93.75 285 THR A O 1
ATOM 2297 N N . CYS A 1 286 ? 6.416 1.696 -0.485 1.00 94.31 286 CYS A N 1
ATOM 2298 C CA . CYS A 1 286 ? 6.856 0.606 -1.361 1.00 94.31 286 CYS A CA 1
ATOM 2299 C C . CYS A 1 286 ? 5.806 0.163 -2.391 1.00 94.31 286 CYS A C 1
ATOM 2301 O O . CYS A 1 286 ? 6.157 -0.482 -3.380 1.00 94.31 286 CYS A O 1
ATOM 2303 N N . SER A 1 287 ? 4.520 0.470 -2.170 1.00 93.88 287 SER A N 1
ATOM 2304 C CA . SER A 1 287 ? 3.418 -0.039 -2.999 1.00 93.88 287 SER A CA 1
ATOM 2305 C C . SER A 1 287 ? 3.585 0.264 -4.494 1.00 93.88 287 SER A C 1
ATOM 2307 O O . SER A 1 287 ? 3.341 -0.646 -5.290 1.00 93.88 287 SER A O 1
ATOM 2309 N N . PRO A 1 288 ? 4.006 1.477 -4.921 1.00 90.62 288 PRO A N 1
ATOM 2310 C CA . PRO A 1 288 ? 4.194 1.780 -6.342 1.00 90.62 288 PRO A CA 1
ATOM 2311 C C . PRO A 1 288 ? 5.258 0.905 -7.003 1.00 90.62 288 PRO A C 1
ATOM 2313 O O . PRO A 1 288 ? 4.994 0.326 -8.055 1.00 90.62 288 PRO A O 1
ATOM 2316 N N . ALA A 1 289 ? 6.422 0.750 -6.365 1.00 89.88 289 ALA A N 1
ATOM 2317 C CA . ALA A 1 289 ? 7.508 -0.075 -6.888 1.00 89.88 289 ALA A CA 1
ATOM 2318 C C . ALA A 1 289 ? 7.101 -1.554 -6.967 1.00 89.88 289 ALA A C 1
ATOM 2320 O O . ALA A 1 289 ? 7.302 -2.189 -7.999 1.00 89.88 289 ALA A O 1
ATOM 2321 N N . ILE A 1 290 ? 6.446 -2.081 -5.923 1.00 93.00 290 ILE A N 1
ATOM 2322 C CA . ILE A 1 290 ? 5.922 -3.456 -5.916 1.00 93.00 290 ILE A CA 1
ATOM 2323 C C . ILE A 1 290 ? 4.941 -3.669 -7.074 1.00 93.00 290 ILE A C 1
ATOM 2325 O O . ILE A 1 290 ? 5.055 -4.648 -7.810 1.00 93.00 290 ILE A O 1
ATOM 2329 N N . CYS A 1 291 ? 3.976 -2.764 -7.252 1.00 89.38 291 CYS A N 1
ATOM 2330 C CA . CYS A 1 291 ? 2.954 -2.930 -8.283 1.00 89.38 291 CYS A CA 1
ATOM 2331 C C . CYS A 1 291 ? 3.539 -2.806 -9.691 1.00 89.38 291 CYS A C 1
ATOM 2333 O O . CYS A 1 291 ? 3.165 -3.581 -10.566 1.00 89.38 291 CYS A O 1
ATOM 2335 N N . ALA A 1 292 ? 4.476 -1.881 -9.906 1.00 84.81 292 ALA A N 1
ATOM 2336 C CA . ALA A 1 292 ? 5.174 -1.750 -11.180 1.00 84.81 292 ALA A CA 1
ATOM 2337 C C . ALA A 1 292 ? 6.027 -2.988 -11.498 1.00 84.81 292 ALA A C 1
ATOM 2339 O O . ALA A 1 292 ? 5.983 -3.483 -12.623 1.00 84.81 292 ALA A O 1
ATOM 2340 N N . TYR A 1 293 ? 6.744 -3.532 -10.508 1.00 87.56 293 TYR A N 1
ATOM 2341 C CA . TYR A 1 293 ? 7.505 -4.774 -10.659 1.00 87.56 293 TYR A CA 1
ATOM 2342 C C . TYR A 1 293 ? 6.596 -5.940 -11.044 1.00 87.56 293 TYR A C 1
ATOM 2344 O O . TYR A 1 293 ? 6.849 -6.622 -12.033 1.00 87.56 293 TYR A O 1
ATOM 2352 N N . VAL A 1 294 ? 5.508 -6.141 -10.297 1.00 88.50 294 VAL A N 1
ATOM 2353 C CA . VAL A 1 294 ? 4.542 -7.213 -10.568 1.00 88.50 294 VAL A CA 1
ATOM 2354 C C . VAL A 1 294 ? 3.927 -7.063 -11.944 1.00 88.50 294 VAL A C 1
ATOM 2356 O O . VAL A 1 294 ? 3.759 -8.055 -12.639 1.00 88.50 294 VAL A O 1
ATOM 2359 N N . LEU A 1 295 ? 3.608 -5.839 -12.355 1.00 83.06 295 LEU A N 1
ATOM 2360 C CA . LEU A 1 295 ? 3.032 -5.594 -13.664 1.00 83.06 295 LEU A CA 1
ATOM 2361 C C . LEU A 1 295 ? 4.012 -5.966 -14.793 1.00 83.06 295 LEU A C 1
ATOM 2363 O O . LEU A 1 295 ? 3.619 -6.642 -15.741 1.00 83.06 295 LEU A O 1
ATOM 2367 N N . ARG A 1 296 ? 5.294 -5.598 -14.663 1.00 81.00 296 ARG A N 1
ATOM 2368 C CA . ARG A 1 296 ? 6.353 -6.019 -15.599 1.00 81.00 296 ARG A CA 1
ATOM 2369 C C . ARG A 1 296 ? 6.544 -7.537 -15.593 1.00 81.00 296 ARG A C 1
ATOM 2371 O O . ARG A 1 296 ? 6.631 -8.140 -16.656 1.00 81.00 296 ARG A O 1
ATOM 2378 N N . LYS A 1 297 ? 6.554 -8.156 -14.410 1.00 83.81 297 LYS A N 1
ATOM 2379 C CA . LYS A 1 297 ? 6.683 -9.609 -14.258 1.00 83.81 297 LYS A CA 1
ATOM 2380 C C . LYS A 1 297 ? 5.502 -10.355 -14.877 1.00 83.81 297 LYS A C 1
ATOM 2382 O O . LYS A 1 297 ? 5.710 -11.313 -15.600 1.00 83.81 297 LYS A O 1
ATOM 2387 N N . ALA A 1 298 ? 4.280 -9.870 -14.678 1.00 83.19 298 ALA A N 1
ATOM 2388 C CA . ALA A 1 298 ? 3.079 -10.436 -15.285 1.00 83.19 298 ALA A CA 1
ATOM 2389 C C . ALA A 1 298 ? 3.100 -10.354 -16.818 1.00 83.19 298 ALA A C 1
ATOM 2391 O O . ALA A 1 298 ? 2.604 -11.263 -17.480 1.00 83.19 298 ALA A O 1
ATOM 2392 N N . ALA A 1 299 ? 3.670 -9.283 -17.382 1.00 75.56 299 ALA A N 1
ATOM 2393 C CA . ALA A 1 299 ? 3.881 -9.176 -18.823 1.00 75.56 299 ALA A CA 1
ATOM 2394 C C . ALA A 1 299 ? 4.937 -10.179 -19.319 1.00 75.56 299 ALA A C 1
ATOM 2396 O O . ALA A 1 299 ? 4.709 -10.832 -20.334 1.00 75.56 299 ALA A O 1
ATOM 2397 N N . ALA A 1 300 ? 6.042 -10.348 -18.587 1.00 77.06 300 ALA A N 1
ATOM 2398 C CA . ALA A 1 300 ? 7.088 -11.320 -18.916 1.00 77.06 300 ALA A CA 1
ATOM 2399 C C . ALA A 1 300 ? 6.614 -12.783 -18.792 1.00 77.06 300 ALA A C 1
ATOM 2401 O O . ALA A 1 300 ? 6.931 -13.601 -19.645 1.00 77.06 300 ALA A O 1
ATOM 2402 N N . ASP A 1 301 ? 5.797 -13.100 -17.784 1.00 80.19 301 ASP A N 1
ATOM 2403 C CA . ASP A 1 301 ? 5.224 -14.437 -17.549 1.00 80.19 301 ASP A CA 1
ATOM 2404 C C . ASP A 1 301 ? 4.056 -14.770 -18.519 1.00 80.19 301 ASP A C 1
ATOM 2406 O O . ASP A 1 301 ? 3.380 -15.800 -18.387 1.00 80.19 301 ASP A O 1
ATOM 2410 N N . SER A 1 302 ? 3.735 -13.878 -19.466 1.00 74.50 302 SER A N 1
ATOM 2411 C CA . SER A 1 302 ? 2.659 -14.073 -20.444 1.00 74.50 302 SER A CA 1
ATOM 2412 C C . SER A 1 302 ? 3.201 -14.546 -21.797 1.00 74.50 302 SER A C 1
ATOM 2414 O O . SER A 1 302 ? 4.087 -13.919 -22.362 1.00 74.50 302 SER A O 1
ATOM 2416 N N . ASP A 1 303 ? 2.645 -15.641 -22.329 1.00 61.50 303 ASP A N 1
ATOM 2417 C CA . ASP A 1 303 ? 3.136 -16.254 -23.571 1.00 61.50 303 ASP A CA 1
ATOM 2418 C C . ASP A 1 303 ? 3.036 -15.361 -24.827 1.00 61.50 303 ASP A C 1
ATOM 2420 O O . ASP A 1 303 ? 2.055 -14.633 -25.060 1.00 61.50 303 ASP A O 1
ATOM 2424 N N . ASP A 1 304 ? 4.059 -15.551 -25.662 1.00 57.56 304 ASP A N 1
ATOM 2425 C CA . ASP A 1 304 ? 4.188 -15.341 -27.108 1.00 57.56 304 ASP A CA 1
ATOM 2426 C C . ASP A 1 304 ? 3.863 -13.924 -27.636 1.00 57.56 304 ASP A C 1
ATOM 2428 O O . ASP A 1 304 ? 4.717 -13.041 -27.637 1.00 57.56 304 ASP A O 1
ATOM 2432 N N . ARG A 1 305 ? 2.625 -13.653 -28.080 1.00 50.69 305 ARG A N 1
ATOM 2433 C CA . ARG A 1 305 ? 2.238 -12.378 -28.737 1.00 50.69 305 ARG A CA 1
ATOM 2434 C C . ARG A 1 305 ? 1.571 -11.366 -27.811 1.00 50.69 305 ARG A C 1
ATOM 2436 O O . ARG A 1 305 ? 1.527 -10.176 -28.117 1.00 50.69 305 ARG A O 1
ATOM 2443 N N . THR A 1 306 ? 1.042 -11.823 -26.677 1.00 49.38 306 THR A N 1
ATOM 2444 C CA . THR A 1 306 ? 0.440 -10.932 -25.674 1.00 49.38 306 THR A CA 1
ATOM 2445 C C . THR A 1 306 ? 1.494 -10.251 -24.813 1.00 49.38 306 THR A C 1
ATOM 2447 O O . THR A 1 306 ? 1.296 -9.096 -24.455 1.00 49.38 306 THR A O 1
ATOM 2450 N N . GLY A 1 307 ? 2.631 -10.905 -24.553 1.00 48.22 307 GLY A N 1
ATOM 2451 C CA . GLY A 1 307 ? 3.734 -10.329 -23.780 1.00 48.22 307 GLY A CA 1
ATOM 2452 C C . GLY A 1 307 ? 4.361 -9.096 -24.430 1.00 48.22 307 GLY A C 1
ATOM 2453 O O . GLY A 1 307 ? 4.692 -8.150 -23.720 1.00 48.22 307 GLY A O 1
ATOM 2454 N N . LEU A 1 308 ? 4.439 -9.048 -25.767 1.00 48.81 308 LEU A N 1
ATOM 2455 C CA . LEU A 1 308 ? 4.961 -7.889 -26.506 1.00 48.81 308 LEU A CA 1
ATOM 2456 C C . LEU A 1 308 ? 4.041 -6.663 -26.375 1.00 48.81 308 LEU A C 1
ATOM 2458 O O . LEU A 1 308 ? 4.482 -5.581 -26.007 1.00 48.81 308 LEU A O 1
ATOM 2462 N N . VAL A 1 309 ? 2.736 -6.854 -26.593 1.00 49.34 309 VAL A N 1
ATOM 2463 C CA . VAL A 1 309 ? 1.737 -5.781 -26.438 1.00 49.34 309 VAL A CA 1
ATOM 2464 C C . VAL A 1 309 ? 1.644 -5.345 -24.975 1.00 49.34 309 VAL A C 1
ATOM 2466 O O . VAL A 1 309 ? 1.541 -4.161 -24.673 1.00 49.34 309 VAL A O 1
ATOM 2469 N N . MET A 1 310 ? 1.709 -6.295 -24.041 1.00 47.50 310 MET A N 1
ATOM 2470 C CA . MET A 1 310 ? 1.660 -6.007 -22.612 1.00 47.50 310 MET A CA 1
ATOM 2471 C C . MET A 1 310 ? 2.917 -5.278 -22.139 1.00 47.50 310 MET A C 1
ATOM 2473 O O . MET A 1 310 ? 2.781 -4.312 -21.400 1.00 47.50 310 MET A O 1
ATOM 2477 N N . SER A 1 311 ? 4.124 -5.656 -22.566 1.00 49.41 311 SER A N 1
ATOM 2478 C CA . SER A 1 311 ? 5.351 -4.957 -22.161 1.00 49.41 311 SER A CA 1
ATOM 2479 C C . SER A 1 311 ? 5.323 -3.481 -22.578 1.00 49.41 311 SER A C 1
ATOM 2481 O O . SER A 1 311 ? 5.712 -2.618 -21.786 1.00 49.41 311 SER A O 1
ATOM 2483 N N . GLU A 1 312 ? 4.752 -3.169 -23.745 1.00 50.16 312 GLU A N 1
ATOM 2484 C CA . GLU A 1 312 ? 4.543 -1.801 -24.225 1.00 50.16 312 GLU A CA 1
ATOM 2485 C C . GLU A 1 312 ? 3.413 -1.063 -23.477 1.00 50.16 312 GLU A C 1
ATOM 2487 O O . GLU A 1 312 ? 3.605 0.081 -23.056 1.00 50.16 312 GLU A O 1
ATOM 2492 N N . VAL A 1 313 ? 2.272 -1.716 -23.212 1.00 48.03 313 VAL A N 1
ATOM 2493 C CA . VAL A 1 313 ? 1.124 -1.139 -22.471 1.00 48.03 313 VAL A CA 1
ATOM 2494 C C . VAL A 1 313 ? 1.459 -0.867 -20.997 1.00 48.03 313 VAL A C 1
ATOM 2496 O O . VAL A 1 313 ? 1.067 0.162 -20.442 1.00 48.03 313 VAL A O 1
ATOM 2499 N N . VAL A 1 314 ? 2.245 -1.742 -20.364 1.00 50.09 314 VAL A N 1
ATOM 2500 C CA . VAL A 1 314 ? 2.674 -1.638 -18.958 1.00 50.09 314 VAL A CA 1
ATOM 2501 C C . VAL A 1 314 ? 3.441 -0.347 -18.677 1.00 50.09 314 VAL A C 1
ATOM 2503 O O . VAL A 1 314 ? 3.359 0.197 -17.575 1.00 50.09 314 VAL A O 1
ATOM 2506 N N . HIS A 1 315 ? 4.147 0.189 -19.671 1.00 48.22 315 HIS A N 1
ATOM 2507 C CA . HIS A 1 315 ? 4.885 1.436 -19.510 1.00 48.22 315 HIS A CA 1
ATOM 2508 C C . HIS A 1 315 ? 3.951 2.649 -19.365 1.00 48.22 315 HIS A C 1
ATOM 2510 O O . HIS A 1 315 ? 4.304 3.603 -18.675 1.00 48.22 315 HIS A O 1
ATOM 2516 N N . MET A 1 316 ? 2.749 2.608 -19.946 1.00 43.00 316 MET A N 1
ATOM 2517 C CA . MET A 1 316 ? 1.835 3.751 -19.976 1.00 43.00 316 MET A CA 1
ATOM 2518 C C . MET A 1 316 ? 1.006 3.909 -18.692 1.00 43.00 316 MET A C 1
ATOM 2520 O O . MET A 1 316 ? 0.859 5.017 -18.175 1.00 43.00 316 MET A O 1
ATOM 2524 N N . ASP A 1 317 ? 0.498 2.807 -18.141 1.00 45.81 317 ASP A N 1
ATOM 2525 C CA . ASP A 1 317 ? -0.346 2.824 -16.937 1.00 45.81 317 ASP A CA 1
ATOM 2526 C C . ASP A 1 317 ? 0.419 3.246 -15.684 1.00 45.81 317 ASP A C 1
ATOM 2528 O O . ASP A 1 317 ? -0.068 3.998 -14.838 1.00 45.81 317 ASP A O 1
ATOM 2532 N N . VAL A 1 318 ? 1.670 2.805 -15.599 1.00 39.88 318 VAL A N 1
ATOM 2533 C CA . VAL A 1 318 ? 2.586 3.152 -14.517 1.00 39.88 318 VAL A CA 1
ATOM 2534 C C . VAL A 1 318 ? 2.827 4.673 -14.463 1.00 39.88 318 VAL A C 1
ATOM 2536 O O . VAL A 1 318 ? 2.881 5.256 -13.378 1.00 39.88 318 VAL A O 1
ATOM 2539 N N . ALA A 1 319 ? 2.870 5.343 -15.621 1.00 32.69 319 ALA A N 1
ATOM 2540 C CA . ALA A 1 319 ? 2.971 6.799 -15.702 1.00 32.69 319 ALA A CA 1
ATOM 2541 C C . ALA A 1 319 ? 1.663 7.512 -15.292 1.00 32.69 319 ALA A C 1
ATOM 2543 O O . ALA A 1 319 ? 1.714 8.511 -14.569 1.00 32.69 319 ALA A O 1
ATOM 2544 N N . ASN A 1 320 ? 0.499 6.975 -15.676 1.00 35.31 320 ASN A N 1
ATOM 2545 C CA . ASN A 1 320 ? -0.816 7.558 -15.363 1.00 35.31 320 ASN A CA 1
ATOM 2546 C C . ASN A 1 320 ? -1.254 7.346 -13.901 1.00 35.31 320 ASN A C 1
ATOM 2548 O O . ASN A 1 320 ? -1.909 8.210 -13.315 1.00 35.31 320 ASN A O 1
ATOM 2552 N N . GLY A 1 321 ? -0.867 6.229 -13.276 1.00 34.38 321 GLY A N 1
ATOM 2553 C CA . GLY A 1 321 ? -1.148 5.942 -11.865 1.00 34.38 321 GLY A CA 1
ATOM 2554 C C . GLY A 1 321 ? -0.385 6.846 -10.887 1.00 34.38 321 GLY A C 1
ATOM 2555 O O . GLY A 1 321 ? -0.863 7.094 -9.777 1.00 34.38 321 GLY A O 1
ATOM 2556 N N . CYS A 1 322 ? 0.768 7.378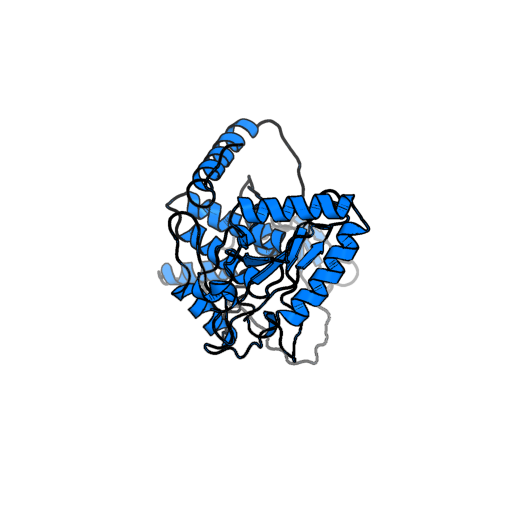 -11.312 1.00 36.62 322 CYS A N 1
ATOM 2557 C CA . CYS A 1 322 ? 1.629 8.263 -10.520 1.00 36.62 322 CYS A CA 1
ATOM 2558 C C . CYS A 1 322 ? 1.517 9.751 -10.896 1.00 36.62 322 CYS A C 1
ATOM 2560 O O . CYS A 1 322 ? 1.869 10.607 -10.083 1.00 36.62 322 CYS A O 1
ATOM 2562 N N . ARG A 1 323 ? 1.004 10.101 -12.083 1.00 29.83 323 ARG A N 1
ATOM 2563 C CA . ARG A 1 323 ? 0.745 11.492 -12.483 1.00 29.83 323 ARG A CA 1
ATOM 2564 C C . ARG A 1 323 ? -0.658 11.620 -13.071 1.00 29.83 323 ARG A C 1
ATOM 2566 O O . ARG A 1 323 ? -0.934 11.151 -14.166 1.00 29.83 323 ARG A O 1
ATOM 2573 N N . ASN A 1 324 ? -1.540 12.313 -12.347 1.00 35.09 324 ASN A N 1
ATOM 2574 C CA . ASN A 1 324 ? -2.801 12.808 -12.900 1.00 35.09 324 ASN A CA 1
ATOM 2575 C C . ASN A 1 324 ? -2.486 13.743 -14.084 1.00 35.09 324 ASN A C 1
ATOM 2577 O O . ASN A 1 324 ? -2.105 14.891 -13.870 1.00 35.09 324 ASN A O 1
ATOM 2581 N N . GLY A 1 325 ? -2.670 13.264 -15.311 1.00 26.12 325 GLY A N 1
ATOM 2582 C CA . GLY A 1 325 ? -2.562 14.064 -16.526 1.00 26.12 325 GLY A CA 1
ATOM 2583 C C . GLY A 1 325 ? -3.394 13.442 -17.638 1.00 26.12 325 GLY A C 1
ATOM 2584 O O . GLY A 1 325 ? -3.057 12.395 -18.172 1.00 26.12 325 GLY A O 1
ATOM 2585 N N . THR A 1 326 ? -4.526 14.063 -17.943 1.00 33.44 326 THR A N 1
ATOM 2586 C CA . THR A 1 326 ? -5.433 13.715 -19.040 1.00 33.44 326 THR A CA 1
ATOM 2587 C C . THR A 1 326 ? -4.719 13.864 -20.385 1.00 33.44 326 THR A C 1
ATOM 2589 O O . THR A 1 326 ? -4.234 14.954 -20.673 1.00 33.44 326 THR A O 1
ATOM 2592 N N . ILE A 1 327 ? -4.721 12.837 -21.244 1.00 28.70 327 ILE A N 1
ATOM 2593 C CA . ILE A 1 327 ? -4.425 13.004 -22.678 1.00 28.70 327 ILE A CA 1
ATOM 2594 C C . ILE A 1 327 ? -5.500 12.296 -23.519 1.00 28.70 327 ILE A C 1
ATOM 2596 O O . ILE A 1 327 ? -5.632 11.078 -23.488 1.00 28.70 327 ILE A O 1
ATOM 2600 N N . GLY A 1 328 ? -6.278 13.130 -24.221 1.00 26.94 328 GLY A N 1
ATOM 2601 C CA . GLY A 1 328 ? -6.824 12.946 -25.573 1.00 26.94 328 GLY A CA 1
ATOM 2602 C C . GLY A 1 328 ? -7.651 11.703 -25.912 1.00 26.94 328 GLY A C 1
ATOM 2603 O O . GLY A 1 328 ? -7.104 10.665 -26.260 1.00 26.94 328 GLY A O 1
ATOM 2604 N N . ARG A 1 329 ? -8.979 11.863 -25.988 1.00 31.86 329 ARG A N 1
ATOM 2605 C CA . ARG A 1 329 ? -9.842 11.067 -26.881 1.00 31.86 329 ARG A CA 1
ATOM 2606 C C . ARG A 1 329 ? -10.081 11.865 -28.163 1.00 31.86 329 ARG A C 1
ATOM 2608 O O . ARG A 1 329 ? -10.674 12.935 -28.062 1.00 31.86 329 ARG A O 1
ATOM 2615 N N . GLN A 1 330 ? -9.734 11.326 -29.334 1.00 26.09 330 GLN A N 1
ATOM 2616 C CA . GLN A 1 330 ? -10.405 11.695 -30.588 1.00 26.09 330 GLN A CA 1
ATOM 2617 C C . GLN A 1 330 ? -10.230 10.646 -31.704 1.00 26.09 330 GLN A C 1
ATOM 2619 O O . GLN A 1 330 ? -9.116 10.202 -31.954 1.00 26.09 330 GLN A O 1
ATOM 2624 N N . ASN A 1 331 ? -11.367 10.358 -32.364 1.00 25.53 331 ASN A N 1
ATOM 2625 C CA . ASN A 1 331 ? -11.599 9.790 -33.710 1.00 25.53 331 ASN A CA 1
ATOM 2626 C C . ASN A 1 331 ? -11.211 8.310 -33.975 1.00 25.53 331 ASN A C 1
ATOM 2628 O O . ASN A 1 331 ? -10.175 7.842 -33.539 1.00 25.53 331 ASN A O 1
ATOM 2632 N N . ASP A 1 332 ? -11.959 7.476 -34.711 1.00 29.94 332 ASP A N 1
ATOM 2633 C CA . ASP A 1 332 ? -13.284 7.589 -35.329 1.00 29.94 332 ASP A CA 1
ATOM 2634 C C . ASP A 1 332 ? -13.854 6.188 -35.673 1.00 29.94 332 ASP A C 1
ATOM 2636 O O . ASP A 1 332 ? -13.153 5.172 -35.677 1.00 29.94 332 ASP A O 1
ATOM 2640 N N . ARG A 1 333 ? -15.154 6.157 -35.982 1.00 28.81 333 ARG A N 1
ATOM 2641 C CA . ARG A 1 333 ? -16.128 5.038 -36.029 1.00 28.81 333 ARG A CA 1
ATOM 2642 C C . ARG A 1 333 ? -15.857 3.786 -36.897 1.00 28.81 333 ARG A C 1
ATOM 2644 O O . ARG A 1 333 ? -16.763 2.970 -37.032 1.00 28.81 333 ARG A O 1
ATOM 2651 N N . LYS A 1 334 ? -14.656 3.556 -37.440 1.00 28.28 334 LYS A N 1
ATOM 2652 C CA . LYS A 1 334 ? -14.328 2.312 -38.188 1.00 28.28 334 LYS A CA 1
ATOM 2653 C C . LYS A 1 334 ? -13.477 1.298 -37.409 1.00 28.28 334 LYS A C 1
ATOM 2655 O O . LYS A 1 334 ? -13.339 0.160 -37.841 1.00 28.28 334 LYS A O 1
ATOM 2660 N N . LEU A 1 335 ? -12.968 1.675 -36.233 1.00 30.19 335 LEU A N 1
ATOM 2661 C CA . LEU A 1 335 ? -12.139 0.818 -35.372 1.00 30.19 335 LEU A CA 1
ATOM 2662 C C . LEU A 1 335 ? -12.935 -0.020 -34.357 1.00 30.19 335 LEU A C 1
ATOM 2664 O O . LEU A 1 335 ? -12.336 -0.828 -33.652 1.00 30.19 335 LEU A O 1
ATOM 2668 N N . SER A 1 336 ? -14.262 0.131 -34.272 1.00 27.77 336 SER A N 1
ATOM 2669 C CA . SER A 1 336 ? -15.085 -0.544 -33.256 1.00 27.77 336 SER A CA 1
ATOM 2670 C C . SER A 1 336 ? -15.023 -2.068 -33.367 1.00 27.77 336 SER A C 1
ATOM 2672 O O . SER A 1 336 ? -14.876 -2.735 -32.354 1.00 27.77 336 SER A O 1
ATOM 2674 N N . THR A 1 337 ? -15.017 -2.643 -34.568 1.00 25.19 337 THR A N 1
ATOM 2675 C CA . THR A 1 337 ? -15.065 -4.108 -34.731 1.00 25.19 337 THR A CA 1
ATOM 2676 C C . THR A 1 337 ? -13.734 -4.803 -34.406 1.00 25.19 337 THR A C 1
ATOM 2678 O O . THR A 1 337 ? -13.732 -5.904 -33.859 1.00 25.19 337 THR A O 1
ATOM 2681 N N . ILE A 1 338 ? -12.591 -4.153 -34.664 1.00 27.56 338 ILE A N 1
ATOM 2682 C CA . ILE A 1 338 ? -11.251 -4.700 -34.356 1.00 27.56 338 ILE A CA 1
ATOM 2683 C C . ILE A 1 338 ? -10.836 -4.348 -32.918 1.00 27.56 338 ILE A C 1
ATOM 2685 O O . ILE A 1 338 ? -10.279 -5.188 -32.210 1.00 27.56 338 ILE A O 1
ATOM 2689 N N . SER A 1 339 ? -11.195 -3.151 -32.435 1.00 29.38 339 SER A N 1
ATOM 2690 C CA . SER A 1 339 ? -11.021 -2.752 -31.034 1.00 29.38 339 SER A CA 1
ATOM 2691 C C . SER A 1 339 ? -11.859 -3.623 -30.098 1.00 29.38 339 SER A C 1
ATOM 2693 O O . SER A 1 339 ? -11.342 -4.039 -29.069 1.00 29.38 339 SER A O 1
ATOM 2695 N N . THR A 1 340 ? -13.093 -4.002 -30.445 1.00 29.38 340 THR A N 1
ATOM 2696 C CA . THR A 1 340 ? -13.897 -4.918 -29.617 1.00 29.38 340 THR A CA 1
ATOM 2697 C C . THR A 1 340 ? -13.311 -6.333 -29.575 1.00 29.38 340 THR A C 1
ATOM 2699 O O . THR A 1 340 ? -13.386 -6.972 -28.529 1.00 29.38 340 THR A O 1
ATOM 2702 N N . SER A 1 341 ? -12.642 -6.796 -30.636 1.00 28.28 341 SER A N 1
ATOM 2703 C CA . SER A 1 341 ? -11.987 -8.112 -30.659 1.00 28.28 341 SER A CA 1
ATOM 2704 C C . SER A 1 341 ? -10.659 -8.135 -29.898 1.00 28.28 341 SER A C 1
ATOM 2706 O O . SER A 1 341 ? -10.431 -9.059 -29.128 1.00 28.28 341 SER A O 1
ATOM 2708 N N . ILE A 1 342 ? -9.808 -7.108 -30.021 1.00 34.06 342 ILE A N 1
ATOM 2709 C CA . ILE A 1 342 ? -8.519 -7.034 -29.300 1.00 34.06 342 ILE A CA 1
ATOM 2710 C C . ILE A 1 342 ? -8.720 -6.599 -27.845 1.00 34.06 342 ILE A C 1
ATOM 2712 O O . ILE A 1 342 ? -8.125 -7.187 -26.946 1.00 34.06 342 ILE A O 1
ATOM 2716 N N . THR A 1 343 ? -9.617 -5.643 -27.580 1.00 35.44 343 THR A N 1
ATOM 2717 C CA . THR A 1 343 ? -10.028 -5.294 -26.212 1.00 35.44 343 THR A CA 1
ATOM 2718 C C . THR A 1 343 ? -10.785 -6.458 -25.592 1.00 35.44 343 THR A C 1
ATOM 2720 O O . THR A 1 343 ? -10.534 -6.762 -24.443 1.00 35.44 343 THR A O 1
ATOM 2723 N N . GLY A 1 344 ? -11.635 -7.183 -26.325 1.00 31.25 344 GLY A N 1
ATOM 2724 C CA . GLY A 1 344 ? -12.280 -8.410 -25.844 1.00 31.25 344 GLY A CA 1
ATOM 2725 C C . GLY A 1 344 ? -11.280 -9.530 -25.540 1.00 31.25 344 GLY A C 1
ATOM 2726 O O . GLY A 1 344 ? -11.397 -10.186 -24.508 1.00 31.25 344 GLY A O 1
ATOM 2727 N N . TYR A 1 345 ? -10.248 -9.694 -26.369 1.00 35.59 345 TYR A N 1
ATOM 2728 C CA . TYR A 1 345 ? -9.186 -10.685 -26.186 1.00 35.59 345 TYR A CA 1
ATOM 2729 C C . TYR A 1 345 ? -8.277 -10.343 -24.995 1.00 35.59 345 TYR A C 1
ATOM 2731 O O . TYR A 1 345 ? -8.104 -11.176 -24.103 1.00 35.59 345 TYR A O 1
ATOM 2739 N N . LEU A 1 346 ? -7.799 -9.095 -24.904 1.00 36.69 346 LEU A N 1
ATOM 2740 C CA . LEU A 1 346 ? -7.054 -8.567 -23.756 1.00 36.69 346 LEU A CA 1
ATOM 2741 C C . LEU A 1 346 ? -7.908 -8.591 -22.486 1.00 36.69 346 LEU A C 1
ATOM 2743 O O . LEU A 1 346 ? -7.435 -9.029 -21.450 1.00 36.69 346 LEU A O 1
ATOM 2747 N N . HIS A 1 347 ? -9.183 -8.215 -22.547 1.00 38.34 347 HIS A N 1
ATOM 2748 C CA . HIS A 1 347 ? -10.090 -8.230 -21.398 1.00 38.34 347 HIS A CA 1
ATOM 2749 C C . HIS A 1 347 ? -10.467 -9.660 -20.978 1.00 38.34 347 HIS A C 1
ATOM 2751 O O . HIS A 1 347 ? -10.699 -9.881 -19.793 1.00 38.34 347 HIS A O 1
ATOM 2757 N N . SER A 1 348 ? -10.471 -10.642 -21.891 1.00 34.38 348 SER A N 1
ATOM 2758 C CA . SER A 1 348 ? -10.673 -12.062 -21.564 1.00 34.38 348 SER A CA 1
ATOM 2759 C C . SER A 1 348 ? -9.437 -12.708 -20.927 1.00 34.38 348 SER A C 1
ATOM 2761 O O . SER A 1 348 ? -9.600 -13.454 -19.970 1.00 34.38 348 SER A O 1
ATOM 2763 N N . ARG A 1 349 ? -8.211 -12.387 -21.375 1.00 38.50 349 ARG A N 1
ATOM 2764 C CA . ARG A 1 349 ? -6.955 -12.936 -20.814 1.00 38.50 349 ARG A CA 1
ATOM 2765 C C . ARG A 1 349 ? -6.344 -12.122 -19.664 1.00 38.50 349 ARG A C 1
ATOM 2767 O O . ARG A 1 349 ? -5.556 -12.682 -18.903 1.00 38.50 349 ARG A O 1
ATOM 2774 N N . LEU A 1 350 ? -6.709 -10.843 -19.510 1.00 37.41 350 LEU A N 1
ATOM 2775 C CA . LEU A 1 350 ? -6.463 -10.048 -18.296 1.00 37.41 350 LEU A CA 1
ATOM 2776 C C . LEU A 1 350 ? -7.461 -10.415 -17.195 1.00 37.41 350 LEU A C 1
ATOM 2778 O O . LEU A 1 350 ? -7.044 -10.628 -16.058 1.00 37.41 350 LEU A O 1
ATOM 2782 N N . LYS A 1 351 ? -8.749 -10.638 -17.517 1.00 36.41 351 LYS A N 1
ATOM 2783 C CA . LYS A 1 351 ? -9.558 -11.592 -16.729 1.00 36.41 351 LYS A CA 1
ATOM 2784 C C . LYS A 1 351 ? -8.878 -12.961 -16.764 1.00 36.41 351 LYS A C 1
ATOM 2786 O O . LYS A 1 351 ? -7.920 -13.111 -17.473 1.00 36.41 351 LYS A O 1
ATOM 2791 N N . THR A 1 352 ? -9.229 -13.997 -16.040 1.00 36.22 352 THR A N 1
ATOM 2792 C CA . THR A 1 352 ? -8.477 -15.280 -16.083 1.00 36.22 352 THR A CA 1
ATOM 2793 C C . THR A 1 352 ? -7.052 -15.259 -15.481 1.00 36.22 352 THR A C 1
ATOM 2795 O O . THR A 1 352 ? -6.809 -16.104 -14.632 1.00 36.22 352 THR A O 1
ATOM 2798 N N . LYS A 1 353 ? -6.122 -14.338 -15.820 1.00 37.78 353 LYS A N 1
ATOM 2799 C CA . LYS A 1 353 ? -4.776 -14.255 -15.186 1.00 37.78 353 LYS A CA 1
ATOM 2800 C C . LYS A 1 353 ? -4.598 -13.137 -14.140 1.00 37.78 353 LYS A C 1
ATOM 2802 O O . LYS A 1 353 ? -3.758 -13.284 -13.261 1.00 37.78 353 LYS A O 1
ATOM 2807 N N . LEU A 1 354 ? -5.357 -12.035 -14.207 1.00 35.66 354 LEU A N 1
ATOM 2808 C CA . LEU A 1 354 ? -5.325 -10.934 -13.217 1.00 35.66 354 LEU A CA 1
ATOM 2809 C C . LEU A 1 354 ? -6.704 -10.624 -12.598 1.00 35.66 354 LEU A C 1
ATOM 2811 O O . LEU A 1 354 ? -6.780 -10.125 -11.474 1.00 35.66 354 LEU A O 1
ATOM 2815 N N . PHE A 1 355 ? -7.802 -10.944 -13.291 1.00 37.75 355 PHE A N 1
ATOM 2816 C CA . PHE A 1 355 ? -9.165 -10.714 -12.808 1.00 37.75 355 PHE A CA 1
ATOM 2817 C C . PHE A 1 355 ? -10.022 -11.990 -12.889 1.00 37.75 355 PHE A C 1
ATOM 2819 O O . PHE A 1 355 ? -10.392 -12.452 -13.964 1.00 37.75 355 PHE A O 1
ATOM 2826 N N . THR A 1 356 ? -10.433 -12.545 -11.754 1.00 31.19 356 THR A N 1
ATOM 2827 C CA . THR A 1 356 ? -11.599 -13.437 -11.707 1.00 31.19 356 THR A CA 1
ATOM 2828 C C . THR A 1 356 ? -12.874 -12.595 -11.861 1.00 31.19 356 THR A C 1
ATOM 2830 O O . THR A 1 356 ? -13.076 -11.659 -11.082 1.00 31.19 356 THR A O 1
ATOM 2833 N N . PRO A 1 357 ? -13.755 -12.864 -12.845 1.00 27.86 357 PRO A N 1
ATOM 2834 C CA . PRO A 1 357 ? -15.069 -12.242 -12.877 1.00 27.86 357 PRO A CA 1
ATOM 2835 C C . PRO A 1 357 ? -15.966 -12.951 -11.855 1.00 27.86 357 PRO A C 1
ATOM 2837 O O . PRO A 1 357 ? -16.257 -14.135 -12.006 1.00 27.86 357 PRO A O 1
ATOM 2840 N N . ARG A 1 358 ? -16.456 -12.235 -10.840 1.00 28.45 358 ARG A N 1
ATOM 2841 C CA . ARG A 1 358 ? -17.751 -12.589 -10.244 1.00 28.45 358 ARG A CA 1
ATOM 2842 C C . ARG A 1 358 ? -18.822 -11.761 -10.941 1.00 28.45 358 ARG A C 1
ATOM 2844 O O . ARG A 1 358 ? -18.637 -10.570 -11.173 1.00 28.45 358 ARG A O 1
ATOM 2851 N N . LYS A 1 359 ? -19.874 -12.452 -11.378 1.00 26.62 359 LYS A N 1
ATOM 2852 C CA . LYS A 1 359 ? -21.050 -11.867 -12.016 1.00 26.62 359 LYS A CA 1
ATOM 2853 C C . LYS A 1 359 ? -21.826 -11.012 -10.998 1.00 26.62 359 LYS A C 1
ATOM 2855 O O . LYS A 1 359 ? -22.045 -11.492 -9.888 1.00 26.62 359 LYS A O 1
ATOM 2860 N N . TRP A 1 360 ? -22.281 -9.862 -11.509 1.00 34.31 360 TRP A N 1
ATOM 2861 C CA . TRP A 1 360 ? -23.232 -8.861 -10.993 1.00 34.31 360 TRP A CA 1
ATOM 2862 C C . TRP A 1 360 ? -22.716 -7.889 -9.936 1.00 34.31 360 TRP A C 1
ATOM 2864 O O . TRP A 1 360 ? -22.497 -8.301 -8.778 1.00 34.31 360 TRP A O 1
#

Radius of gyration: 27.23 Å; Cα contacts (8 Å, |Δi|>4): 452; chains: 1; bounding box: 61×60×72 Å

InterPro domains:
  IPR043502 DNA/RNA polymerase superfamily [SSF56672] (144-304)

Sequence (360 aa):
MDYPAAHAVFESKSEWQDGRSPRAILTPFGWSIVGPLSYKWNRTQPRHCYRLAINDSDDSLVTELMLDQFFNSDLTCVPTDVGKAISPEENRAWKVLEESTRFHGERYQVRLLWKHDQSNVSVNRVAALRRFSHLERRLMAHPELGARYTAVMKEYISAGHARKLSPREVNAGQEGRTWWVPHHAVINPNKPSKLRIVFDAAAKFKGMSLNSALLKGPDLMANLVCILQRFRLYPVAISSDIAKMFHQVRVRPPDGSALRSLWREPGSEEPIDDYEMTVQIFGATCSPAICAYVLRKAAADSDDRTGLVMSEVVHMDVANGCRNGTIGRQNDRKLSTISTSITGYLHSRLKTKLFTPRKW

Solvent-accessible surface area (backbone atoms only — not comparable to full-atom values): 21261 Å² total; per-residue (Å²): 135,87,59,70,71,69,70,37,74,79,44,78,50,61,69,93,84,47,99,64,55,54,24,41,34,28,33,86,90,44,80,43,80,51,62,61,77,93,70,92,79,94,72,95,70,88,79,87,78,87,79,88,76,84,69,95,63,94,50,64,68,63,51,49,52,49,48,49,48,45,50,48,56,77,74,41,67,68,62,79,60,88,81,62,79,74,47,74,66,39,51,49,28,50,50,46,52,65,77,45,50,43,73,72,82,48,39,45,27,31,58,75,42,56,70,48,98,75,45,84,43,68,82,35,54,72,61,28,49,56,53,46,57,53,51,38,54,52,26,58,76,34,57,71,60,28,52,55,49,49,52,54,51,52,48,34,41,76,73,56,40,30,43,80,54,52,80,67,58,69,72,65,45,54,85,26,49,27,28,42,34,39,71,48,83,46,64,43,87,94,42,68,89,51,77,40,79,37,33,45,22,68,54,69,54,97,92,42,26,62,36,75,49,36,33,52,45,56,89,67,62,46,59,64,69,43,50,57,51,57,53,66,75,45,99,71,76,79,85,74,78,69,83,60,54,46,67,56,33,30,39,34,75,94,48,24,43,44,40,18,30,77,52,68,66,70,89,56,88,66,77,78,39,50,29,30,31,43,24,38,52,56,57,42,56,27,36,63,27,54,45,42,49,50,51,53,47,54,20,68,77,34,71,84,74,55,19,59,56,36,55,60,42,54,38,52,36,51,42,49,78,76,40,94,72,93,78,86,91,81,90,66,95,80,48,59,74,59,47,52,51,51,50,45,49,50,54,54,57,42,23,73,58,62,32,83,86,76,87,132

Foldseek 3Di:
DDDVLQVDFPDKDDDPPDPQGWIWTQHPVGIDIDGDDPDDDDDDDDDDDDDDDDDPPPPVPVVVVVVCVVCCVVVDDPDPPPPPDQDPLQVLLVVQLVVAWDAPQAFIAGAFAFSDPAAQDAECVVVQVVLVVVQLVVCVVPVVNLVLVVVVVVVCVVVVQKDFDDPVRLPPADHRLAYAFHWDWDADPVHNVDIDIATAQVDDDPRDGNLNRGRLYDPLAGDPSVLVSVVPVDPDDDEDADVPLQSLYFYPPNNQRNQKYWDDRRPDPDDITIMTGGTGGHNHSNSLNSSLSRQLVLLVPDDDPSSVSSNSRSNVNSVCVVDVDDDDDDDDDPCVVVCCVVVVVCVVVCDSHRNPDDDD